Protein AF-A0A3D4T770-F1 (afdb_monomer)

Foldseek 3Di:
DCPDPLQDFDQDPPPRAGKDAPDDLARPDHWIAGPPDGDTDDPDDQWDWAPQDLVQCWTDTPNDIAHADDRQSVVSVVLSVVCVVVVVVVDDPVNSNVVRVPDDDDDDAWDWADFALAIETEHEQPPLAQRSVQSLLVVLLVDQDAEAEEEEDAWDFDDPVTDTDNCSLQSHANPSVVNRNHQAYEFEELPCQVVNLVSCVVNPDDSVRYHGHNHLDLCVSVVVVVVDPDRYYYYYHDSVSVVVNNVVSCVNRVPD

Structure (mmCIF, N/CA/C/O backbone):
data_AF-A0A3D4T770-F1
#
_entry.id   AF-A0A3D4T770-F1
#
loop_
_atom_site.group_PDB
_atom_site.id
_atom_site.type_symbol
_atom_site.label_atom_id
_atom_site.label_alt_id
_atom_site.label_comp_id
_atom_site.label_asym_id
_atom_site.label_entity_id
_atom_site.label_seq_id
_atom_site.pdbx_PDB_ins_code
_atom_site.Cartn_x
_atom_site.Cartn_y
_atom_site.Cartn_z
_atom_site.occupancy
_atom_site.B_iso_or_equiv
_atom_site.auth_seq_id
_atom_site.auth_comp_id
_atom_site.auth_asym_id
_atom_site.auth_atom_id
_atom_site.pdbx_PDB_model_num
ATOM 1 N N . VAL A 1 1 ? -3.497 -10.219 -14.668 1.00 55.25 1 VAL A N 1
ATOM 2 C CA . VAL A 1 1 ? -4.152 -9.162 -15.468 1.00 55.25 1 VAL A CA 1
ATOM 3 C C . VAL A 1 1 ? -5.423 -8.747 -14.743 1.00 55.25 1 VAL A C 1
ATOM 5 O O . VAL A 1 1 ? -6.140 -9.634 -14.283 1.00 55.25 1 VAL A O 1
ATOM 8 N N . LYS A 1 2 ? -5.645 -7.444 -14.524 1.00 62.66 2 LYS A N 1
ATOM 9 C CA . LYS A 1 2 ? -6.850 -6.929 -13.860 1.00 62.66 2 LYS A CA 1
ATOM 10 C C . LYS A 1 2 ? -7.998 -6.899 -14.882 1.00 62.66 2 LYS A C 1
ATOM 12 O O . LYS A 1 2 ? -8.188 -5.911 -15.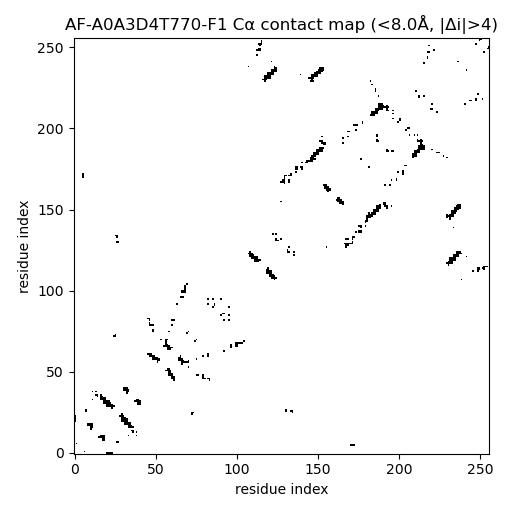564 1.00 62.66 2 LYS A O 1
ATOM 17 N N . ASP A 1 3 ? -8.767 -7.978 -14.996 1.00 55.50 3 ASP A N 1
ATOM 18 C CA . ASP A 1 3 ? -9.922 -8.068 -15.921 1.00 55.50 3 ASP A CA 1
ATOM 19 C C . ASP A 1 3 ? -11.230 -7.483 -15.334 1.00 55.50 3 ASP A C 1
ATOM 21 O O . ASP A 1 3 ? -12.336 -7.878 -15.703 1.00 55.50 3 ASP A O 1
ATOM 25 N N . LYS A 1 4 ? -11.139 -6.583 -14.348 1.00 62.41 4 LYS A N 1
ATOM 26 C CA . LYS A 1 4 ? -12.281 -6.153 -13.519 1.00 62.41 4 LYS A CA 1
ATOM 27 C C . LYS A 1 4 ? -12.489 -4.638 -13.545 1.00 62.41 4 LYS A C 1
ATOM 29 O O . LYS A 1 4 ? -11.656 -3.891 -14.033 1.00 62.41 4 LYS A O 1
ATOM 34 N N . PHE A 1 5 ? -13.610 -4.209 -12.964 1.00 65.50 5 PHE A N 1
ATOM 35 C CA . PHE A 1 5 ? -14.080 -2.822 -12.821 1.00 65.50 5 PHE A CA 1
ATOM 36 C C . PHE A 1 5 ? -13.015 -1.803 -12.352 1.00 65.50 5 PHE A C 1
ATOM 38 O O . PHE A 1 5 ? -13.103 -0.644 -12.732 1.00 65.50 5 PHE A O 1
ATOM 45 N N . TYR A 1 6 ? -12.002 -2.233 -11.589 1.00 67.25 6 TYR A N 1
ATOM 46 C CA . TYR A 1 6 ? -10.904 -1.398 -11.069 1.00 67.25 6 TYR A CA 1
ATOM 47 C C . TYR A 1 6 ? -9.624 -1.435 -11.931 1.00 67.25 6 TYR A C 1
ATOM 49 O O . TYR A 1 6 ? -8.514 -1.291 -11.417 1.00 67.25 6 TYR A O 1
ATOM 57 N N . ASP A 1 7 ? -9.746 -1.718 -13.229 1.00 67.25 7 ASP A N 1
ATOM 58 C CA . ASP A 1 7 ? -8.620 -1.650 -14.165 1.00 67.25 7 ASP A CA 1
ATOM 59 C C . ASP A 1 7 ? -8.214 -0.186 -14.406 1.00 67.25 7 ASP A C 1
ATOM 61 O O . ASP A 1 7 ? -9.062 0.687 -14.606 1.00 67.25 7 ASP A O 1
ATOM 65 N N . VAL A 1 8 ? -6.908 0.089 -14.395 1.00 63.53 8 VAL A N 1
ATOM 66 C CA . VAL A 1 8 ? -6.386 1.437 -14.638 1.00 63.53 8 VAL A CA 1
ATOM 67 C C . VAL A 1 8 ? -6.509 1.724 -16.128 1.00 63.53 8 VAL A C 1
ATOM 69 O O . VAL A 1 8 ? -5.752 1.205 -16.950 1.00 63.53 8 VAL A O 1
ATOM 72 N N . THR A 1 9 ? -7.463 2.572 -16.504 1.00 65.81 9 THR A N 1
ATOM 73 C CA . THR A 1 9 ? -7.603 2.994 -17.897 1.00 65.81 9 THR A CA 1
ATOM 74 C C . THR A 1 9 ? -6.521 4.017 -18.232 1.00 65.81 9 THR A C 1
ATOM 76 O O . THR A 1 9 ? -6.685 5.209 -17.977 1.00 65.81 9 THR A O 1
ATOM 79 N N . MET A 1 10 ? -5.414 3.565 -18.822 1.00 76.88 10 MET A N 1
ATOM 80 C CA . MET A 1 10 ? -4.445 4.459 -19.457 1.00 76.88 10 MET A CA 1
ATOM 81 C C . MET A 1 10 ? -4.668 4.479 -20.972 1.00 76.88 10 MET A C 1
ATOM 83 O O . MET A 1 10 ? -4.532 3.433 -21.617 1.00 76.88 10 MET A O 1
ATOM 87 N N . PRO A 1 11 ? -5.018 5.635 -21.565 1.00 88.00 11 PRO A N 1
ATOM 88 C CA . PRO A 1 11 ? -5.083 5.749 -23.011 1.00 88.00 11 PRO A CA 1
ATOM 89 C C . PRO A 1 11 ? -3.670 5.692 -23.592 1.00 88.00 11 PRO A C 1
ATOM 91 O O . PRO A 1 11 ? -2.718 6.250 -23.042 1.00 88.00 11 PRO A O 1
ATOM 94 N N . CYS A 1 12 ? -3.529 5.027 -24.732 1.00 92.69 12 CYS A N 1
ATOM 95 C CA . CYS A 1 12 ? -2.274 4.990 -25.458 1.00 92.69 12 CYS A CA 1
ATOM 96 C C . CYS A 1 12 ? -1.844 6.414 -25.846 1.00 92.69 12 CYS A C 1
ATOM 98 O O . CYS A 1 12 ? -2.604 7.100 -26.528 1.00 92.69 12 CYS A O 1
ATOM 100 N N . PRO A 1 13 ? -0.610 6.850 -25.539 1.00 93.75 13 PRO A N 1
ATOM 101 C CA . PRO A 1 13 ? -0.155 8.202 -25.871 1.00 93.75 13 PRO A CA 1
ATOM 102 C C . PRO A 1 13 ? 0.012 8.441 -27.383 1.00 93.75 13 PRO A C 1
ATOM 104 O O . PRO A 1 13 ? 0.212 9.578 -27.801 1.00 93.75 13 PRO A O 1
ATOM 107 N N . LYS A 1 14 ? -0.041 7.385 -28.210 1.00 96.31 14 LYS A N 1
ATOM 108 C CA . LYS A 1 14 ? 0.087 7.463 -29.674 1.00 96.31 14 LYS A CA 1
ATOM 109 C C . LYS A 1 14 ? -1.262 7.534 -30.391 1.00 96.31 14 LYS A C 1
ATOM 111 O O . LYS A 1 14 ? -1.405 8.319 -31.324 1.00 96.31 14 LYS A O 1
ATOM 116 N N . CYS A 1 15 ? -2.228 6.701 -30.000 1.00 96.19 15 CYS A N 1
ATOM 117 C CA . CYS A 1 15 ? -3.510 6.567 -30.709 1.00 96.19 15 CYS A CA 1
ATOM 118 C C . CYS A 1 15 ? -4.756 6.740 -29.826 1.00 96.19 15 CYS A C 1
ATOM 120 O O . CYS A 1 15 ? -5.866 6.677 -30.342 1.00 96.19 15 CYS A O 1
ATOM 122 N N . ASN A 1 16 ? -4.584 6.970 -28.521 1.00 94.75 16 ASN A N 1
ATOM 123 C CA . ASN A 1 16 ? -5.634 7.082 -27.502 1.00 94.75 16 ASN A CA 1
ATOM 124 C C . ASN A 1 16 ? -6.477 5.819 -27.256 1.00 94.75 16 ASN A C 1
ATOM 126 O O . ASN A 1 16 ? -7.374 5.856 -26.417 1.00 94.75 16 ASN A O 1
ATOM 130 N N . ASP A 1 17 ? -6.187 4.705 -27.932 1.00 92.56 17 ASP A N 1
ATOM 131 C CA . ASP A 1 17 ? -6.853 3.424 -27.679 1.00 92.56 17 ASP A CA 1
ATOM 132 C C . ASP A 1 17 ? -6.376 2.780 -26.362 1.00 92.56 17 ASP A C 1
ATOM 134 O O . ASP A 1 17 ? -5.367 3.195 -25.781 1.00 92.56 17 ASP A O 1
ATOM 138 N N . LYS A 1 18 ? -7.084 1.756 -25.879 1.00 89.31 18 LYS A N 1
ATOM 139 C CA . LYS A 1 18 ? -6.801 1.089 -24.601 1.00 89.31 18 LYS A CA 1
ATOM 140 C C . LYS A 1 18 ? -5.380 0.501 -24.570 1.00 89.31 18 LYS A C 1
ATOM 142 O O . LYS A 1 18 ? -4.947 -0.180 -25.503 1.00 89.31 18 LYS A O 1
ATOM 147 N N . ILE A 1 19 ? -4.668 0.730 -23.465 1.00 91.19 19 ILE A N 1
ATOM 148 C CA . ILE A 1 19 ? -3.465 -0.026 -23.097 1.00 91.19 19 ILE A CA 1
ATOM 149 C C . ILE A 1 19 ? -3.875 -1.307 -22.364 1.00 91.19 19 ILE A C 1
ATOM 151 O O . ILE A 1 19 ? -4.714 -1.279 -21.465 1.00 91.19 19 ILE A O 1
ATOM 155 N N . ILE A 1 20 ? -3.277 -2.429 -22.755 1.00 89.12 20 ILE A N 1
ATOM 156 C CA . ILE A 1 20 ? -3.448 -3.743 -22.138 1.00 89.12 20 ILE A CA 1
ATOM 157 C C . ILE A 1 20 ? -2.131 -4.117 -21.464 1.00 89.12 20 ILE A C 1
ATOM 159 O O . ILE A 1 20 ? -1.084 -4.143 -22.109 1.00 89.12 20 ILE A O 1
ATOM 163 N N . PHE A 1 21 ? -2.179 -4.410 -20.167 1.00 89.62 21 PHE A N 1
ATOM 164 C CA . PHE A 1 21 ? -1.025 -4.893 -19.414 1.00 89.62 21 PHE A CA 1
ATOM 165 C C . PHE A 1 21 ? -0.951 -6.421 -19.449 1.00 89.62 21 PHE A C 1
ATOM 167 O O . PHE A 1 21 ? -1.868 -7.105 -18.990 1.00 89.62 21 PHE A O 1
ATOM 174 N N . ASP A 1 22 ? 0.177 -6.954 -19.914 1.00 89.31 22 ASP A N 1
ATOM 175 C CA . ASP A 1 22 ? 0.490 -8.386 -19.868 1.00 89.31 22 ASP A CA 1
ATOM 176 C C . ASP A 1 22 ? 0.664 -8.838 -18.409 1.00 89.31 22 ASP A C 1
ATOM 178 O O . ASP A 1 22 ? 0.222 -9.912 -17.997 1.00 89.31 22 ASP A O 1
ATOM 182 N N . TYR A 1 23 ? 1.295 -7.981 -17.604 1.00 88.00 23 TYR A N 1
ATOM 183 C CA . TYR A 1 23 ? 1.425 -8.126 -16.160 1.00 88.00 23 TYR A CA 1
ATOM 184 C C . TYR A 1 23 ? 1.632 -6.763 -15.496 1.00 88.00 23 TYR A C 1
ATOM 186 O O . TYR A 1 23 ? 2.070 -5.811 -16.137 1.00 88.00 23 TYR A O 1
ATOM 194 N N . TYR A 1 24 ? 1.370 -6.697 -14.190 1.00 84.88 24 TYR A N 1
ATOM 195 C CA . TYR A 1 24 ? 1.594 -5.517 -13.354 1.00 84.88 24 TYR A CA 1
ATOM 196 C C . TYR A 1 24 ? 2.731 -5.818 -12.377 1.00 84.88 24 TYR A C 1
ATOM 198 O O . TYR A 1 24 ? 2.697 -6.830 -11.679 1.00 84.88 24 TYR A O 1
ATOM 206 N N . ASN A 1 25 ? 3.730 -4.941 -12.323 1.00 86.19 25 ASN A N 1
ATOM 207 C CA . ASN A 1 25 ? 4.704 -4.905 -11.231 1.00 86.19 25 ASN A CA 1
ATOM 208 C C . ASN A 1 25 ? 4.139 -4.105 -10.045 1.00 86.19 25 ASN A C 1
ATOM 210 O O . ASN A 1 25 ? 4.297 -4.499 -8.891 1.00 86.19 25 ASN A O 1
ATOM 214 N N . VAL A 1 26 ? 3.479 -2.986 -10.361 1.00 80.62 26 VAL A N 1
ATOM 215 C CA . VAL A 1 26 ? 2.615 -2.174 -9.490 1.00 80.62 26 VAL A CA 1
ATOM 216 C C . VAL A 1 26 ? 1.425 -1.675 -10.323 1.00 80.62 26 VAL A C 1
ATOM 218 O O . VAL A 1 26 ? 1.404 -1.873 -11.537 1.00 80.62 26 VAL A O 1
ATOM 221 N N . ASP A 1 27 ? 0.450 -1.035 -9.683 1.00 74.81 27 ASP A N 1
ATOM 222 C CA . ASP A 1 27 ? -0.900 -0.772 -10.201 1.00 74.81 27 ASP A CA 1
ATOM 223 C C . ASP A 1 27 ? -1.031 -0.102 -11.581 1.00 74.81 27 ASP A C 1
ATOM 225 O O . ASP A 1 27 ? -2.051 -0.274 -12.242 1.00 74.81 27 ASP A O 1
ATOM 229 N N . ASN A 1 28 ? 0.013 0.568 -12.062 1.00 77.12 28 ASN A N 1
ATOM 230 C CA . ASN A 1 28 ? 0.073 1.245 -13.360 1.00 77.12 28 ASN A CA 1
ATOM 231 C C . ASN A 1 28 ? 1.405 1.033 -14.114 1.00 77.12 28 ASN A C 1
ATOM 233 O O . ASN A 1 28 ? 1.645 1.672 -15.138 1.00 77.12 28 ASN A O 1
ATOM 237 N N . VAL A 1 29 ? 2.285 0.147 -13.630 1.00 86.19 29 VAL A N 1
ATOM 238 C CA . VAL A 1 29 ? 3.590 -0.126 -14.252 1.00 86.19 29 VAL A CA 1
ATOM 239 C C . VAL A 1 29 ? 3.764 -1.617 -14.467 1.00 86.19 29 VAL A C 1
ATOM 241 O O . VAL A 1 29 ? 3.722 -2.415 -13.531 1.00 86.19 29 VAL A O 1
ATOM 244 N N . GLY A 1 30 ? 4.059 -1.995 -15.701 1.00 89.69 30 GLY A N 1
ATOM 245 C CA . GLY A 1 30 ? 4.275 -3.376 -16.100 1.00 89.69 30 GLY A CA 1
ATOM 246 C C . GLY A 1 30 ? 4.456 -3.482 -17.606 1.00 89.69 30 GLY A C 1
ATOM 247 O O . GLY A 1 30 ? 4.423 -2.465 -18.303 1.00 89.69 30 GLY A O 1
ATOM 248 N N . LYS A 1 31 ? 4.669 -4.702 -18.108 1.00 91.44 31 LYS A N 1
ATOM 249 C CA . LYS A 1 31 ? 4.729 -4.917 -19.556 1.00 91.44 31 LYS A CA 1
ATOM 250 C C . LYS A 1 31 ? 3.339 -4.708 -20.142 1.00 91.44 31 LYS A C 1
ATOM 252 O O . LYS A 1 31 ? 2.361 -5.224 -19.605 1.00 91.44 31 LYS A O 1
ATOM 257 N N . PHE A 1 32 ? 3.266 -3.948 -21.225 1.00 93.38 32 PHE A N 1
ATOM 258 C CA . PHE A 1 32 ? 2.014 -3.564 -21.858 1.00 93.38 32 PHE A CA 1
ATOM 259 C C . PHE A 1 32 ? 2.116 -3.541 -23.384 1.00 93.38 32 PHE A C 1
ATOM 261 O O . PHE A 1 32 ? 3.203 -3.390 -23.951 1.00 93.38 32 PHE A O 1
ATOM 268 N N . HIS A 1 33 ? 0.957 -3.592 -24.034 1.00 94.00 33 HIS A N 1
ATOM 269 C CA . HIS A 1 33 ? 0.769 -3.331 -25.456 1.00 94.00 33 HIS A CA 1
ATOM 270 C C . HIS A 1 33 ? -0.522 -2.532 -25.699 1.00 94.00 33 HIS A C 1
ATOM 272 O O . HIS A 1 33 ? -1.468 -2.586 -24.914 1.00 94.00 33 HIS A O 1
ATOM 278 N N . CYS A 1 34 ? -0.563 -1.741 -26.769 1.00 94.19 34 CYS A N 1
ATOM 279 C CA . CYS A 1 34 ? -1.761 -1.019 -27.184 1.00 94.19 34 CYS A CA 1
ATOM 280 C C . CYS A 1 34 ? -2.700 -1.924 -27.993 1.00 94.19 34 CYS A C 1
ATOM 282 O O . CYS A 1 34 ? -2.249 -2.687 -28.842 1.00 94.19 34 CYS A O 1
ATOM 284 N N . ALA A 1 35 ? -4.011 -1.799 -27.769 1.00 93.69 35 ALA A N 1
ATOM 285 C CA . ALA A 1 35 ? -5.025 -2.526 -28.531 1.00 93.69 35 ALA A CA 1
ATOM 286 C C . ALA A 1 35 ? -5.220 -1.997 -29.970 1.00 93.69 35 ALA A C 1
ATOM 288 O O . ALA A 1 35 ? -5.647 -2.751 -30.842 1.00 93.69 35 ALA A O 1
ATOM 289 N N . GLY A 1 36 ? -4.902 -0.720 -30.220 1.00 95.69 36 GLY A N 1
ATOM 290 C CA . GLY A 1 36 ? -5.196 -0.028 -31.484 1.00 95.69 36 GLY A CA 1
ATOM 291 C C . GLY A 1 36 ? -3.989 0.330 -32.353 1.00 95.69 36 GLY A C 1
ATOM 292 O O . GLY A 1 36 ? -4.158 0.728 -33.506 1.00 95.69 36 GLY A O 1
ATOM 293 N N . CYS A 1 37 ? -2.762 0.223 -31.836 1.00 97.19 37 CYS A N 1
ATOM 294 C CA . CYS A 1 37 ? -1.544 0.505 -32.599 1.00 97.19 37 CYS A CA 1
ATOM 295 C C . CYS A 1 37 ? -0.350 -0.332 -32.112 1.00 97.19 37 CYS A C 1
ATOM 297 O O . CYS A 1 37 ? -0.468 -1.144 -31.205 1.00 97.19 37 CYS A O 1
ATOM 299 N N . ASP A 1 38 ? 0.817 -0.104 -32.706 1.00 96.88 38 ASP A N 1
ATOM 300 C CA . ASP A 1 38 ? 2.096 -0.771 -32.426 1.00 96.88 38 ASP A CA 1
ATOM 301 C C . ASP A 1 38 ? 2.826 -0.266 -31.162 1.00 96.88 38 ASP A C 1
ATOM 303 O O . ASP A 1 38 ? 3.954 -0.679 -30.906 1.00 96.88 38 ASP A O 1
ATOM 307 N N . PHE A 1 39 ? 2.237 0.644 -30.376 1.00 96.12 39 PHE A N 1
ATOM 308 C CA . PHE A 1 39 ? 2.865 1.131 -29.145 1.00 96.12 39 PHE A CA 1
ATOM 309 C C . PHE A 1 39 ? 2.837 0.053 -28.052 1.00 96.12 39 PHE A C 1
ATOM 311 O O . PHE A 1 39 ? 1.766 -0.377 -27.622 1.00 96.12 39 PHE A O 1
ATOM 318 N N . SER A 1 40 ? 4.005 -0.354 -27.567 1.00 95.38 40 SER A N 1
ATOM 319 C CA . SER A 1 40 ? 4.162 -1.367 -26.521 1.00 95.38 40 SER A CA 1
ATOM 320 C C . SER A 1 40 ? 5.400 -1.095 -25.669 1.00 95.38 40 SER A C 1
ATOM 322 O O . SER A 1 40 ? 6.212 -0.226 -25.985 1.00 95.38 40 SER A O 1
ATOM 324 N N . SER A 1 41 ? 5.562 -1.857 -24.589 1.00 94.44 41 SER A N 1
ATOM 325 C CA . SER A 1 41 ? 6.824 -1.901 -23.846 1.00 94.44 41 SER A CA 1
ATOM 326 C C . SER A 1 41 ? 7.984 -2.349 -24.739 1.00 94.44 41 SER A C 1
ATOM 328 O O . SER A 1 41 ? 7.807 -3.206 -25.606 1.00 94.44 41 SER A O 1
ATOM 330 N N . GLU A 1 42 ? 9.174 -1.804 -24.494 1.00 91.56 42 GLU A N 1
ATOM 331 C CA . GLU A 1 42 ? 10.398 -2.243 -25.166 1.00 91.56 42 GLU A CA 1
ATOM 332 C C . GLU A 1 42 ? 10.810 -3.645 -24.695 1.00 91.56 42 GLU A C 1
ATOM 334 O O . GLU A 1 42 ? 10.804 -3.944 -23.501 1.00 91.56 42 GLU A O 1
ATOM 339 N N . ASP A 1 43 ? 11.216 -4.508 -25.630 1.00 85.25 43 ASP A N 1
ATOM 340 C CA . ASP A 1 43 ? 11.678 -5.863 -25.302 1.00 85.25 43 ASP A CA 1
ATOM 341 C C . ASP A 1 43 ? 13.118 -5.903 -24.767 1.00 85.25 43 ASP A C 1
ATOM 343 O O . ASP A 1 43 ? 13.541 -6.911 -24.199 1.00 85.25 43 ASP A O 1
ATOM 347 N N . ARG A 1 44 ? 13.899 -4.832 -24.958 1.00 85.44 44 ARG A N 1
ATOM 348 C CA . ARG A 1 44 ? 15.292 -4.741 -24.505 1.00 85.44 44 ARG A CA 1
ATOM 349 C C . ARG A 1 44 ? 15.491 -3.484 -23.680 1.00 85.44 44 ARG A C 1
ATOM 351 O O . ARG A 1 44 ? 15.381 -2.386 -24.200 1.00 85.44 44 ARG A O 1
ATOM 358 N N . VAL A 1 45 ? 15.843 -3.672 -22.415 1.00 89.62 45 VAL A N 1
ATOM 359 C CA . VAL A 1 45 ? 16.134 -2.590 -21.474 1.00 89.62 45 VAL A CA 1
ATOM 360 C C . VAL A 1 45 ? 17.575 -2.747 -20.998 1.00 89.62 45 VAL A C 1
ATOM 362 O O . VAL A 1 45 ? 17.957 -3.833 -20.567 1.00 89.62 45 VAL A O 1
A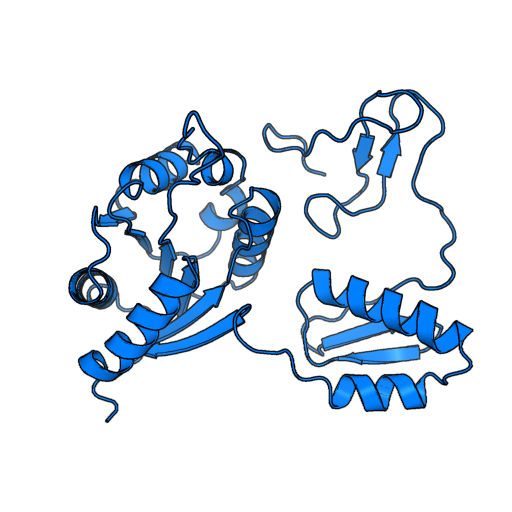TOM 365 N N . ASP A 1 46 ? 18.370 -1.675 -21.063 1.00 91.12 46 ASP A N 1
ATOM 366 C CA . ASP A 1 46 ? 19.783 -1.680 -20.641 1.00 91.12 46 ASP A CA 1
ATOM 367 C C . ASP A 1 46 ? 19.947 -2.074 -19.160 1.00 91.12 46 ASP A C 1
ATOM 369 O O . ASP A 1 46 ? 20.847 -2.827 -18.793 1.00 91.12 46 ASP A O 1
ATOM 373 N N . PHE A 1 47 ? 19.059 -1.560 -18.304 1.00 94.75 47 PHE A N 1
ATOM 374 C CA . PHE A 1 47 ? 19.062 -1.781 -16.858 1.00 94.75 47 PHE A CA 1
ATOM 375 C C . PHE A 1 47 ? 17.759 -2.448 -16.441 1.00 94.75 47 PHE A C 1
ATOM 377 O O . PHE A 1 47 ? 16.783 -1.792 -16.077 1.00 94.75 47 PHE A O 1
ATOM 384 N N . PHE A 1 48 ? 17.747 -3.772 -16.530 1.00 93.81 48 PHE A N 1
ATOM 385 C CA . PHE A 1 48 ? 16.596 -4.590 -16.188 1.00 93.81 48 PHE A CA 1
ATOM 386 C C . PHE A 1 48 ? 16.773 -5.217 -14.803 1.00 93.81 48 PHE A C 1
ATOM 388 O O . PHE A 1 48 ? 17.702 -5.997 -14.586 1.00 93.81 48 PHE A O 1
ATOM 395 N N . ALA A 1 49 ? 15.886 -4.865 -13.870 1.00 94.12 49 ALA A N 1
ATOM 396 C CA . ALA A 1 49 ? 15.823 -5.500 -12.560 1.00 94.12 49 ALA A CA 1
ATOM 397 C C . ALA A 1 49 ? 15.042 -6.816 -12.657 1.00 94.12 49 ALA A C 1
ATOM 399 O O . ALA A 1 49 ? 13.880 -6.825 -13.064 1.00 94.12 49 ALA A O 1
ATOM 400 N N . GLN A 1 50 ? 15.672 -7.919 -12.265 1.00 93.81 50 GLN A N 1
ATOM 401 C CA . GLN A 1 50 ? 15.106 -9.267 -12.341 1.00 93.81 50 GLN A CA 1
ATOM 402 C C . GLN A 1 50 ? 15.504 -10.107 -11.122 1.00 93.81 50 GLN A C 1
ATOM 404 O O . GLN A 1 50 ? 16.298 -9.666 -10.294 1.00 93.81 50 GLN A O 1
ATOM 409 N N . ASN A 1 51 ? 14.948 -11.317 -10.999 1.00 94.75 51 ASN A N 1
ATOM 410 C CA . ASN A 1 51 ? 15.244 -12.251 -9.900 1.00 94.75 51 ASN A CA 1
ATOM 411 C C . ASN A 1 51 ? 15.114 -11.607 -8.506 1.00 94.75 51 ASN A C 1
ATOM 413 O O . ASN A 1 51 ? 15.974 -11.786 -7.635 1.00 94.75 51 ASN A O 1
ATOM 417 N N . VAL A 1 52 ? 14.050 -10.813 -8.331 1.00 93.75 52 VAL A N 1
ATOM 418 C CA . VAL A 1 52 ? 13.752 -10.103 -7.083 1.00 93.75 52 VAL A CA 1
ATOM 419 C C . VAL A 1 52 ? 13.402 -11.113 -5.992 1.00 93.75 52 VAL A C 1
ATOM 421 O O . VAL A 1 52 ? 12.461 -11.892 -6.132 1.00 93.75 52 VAL A O 1
ATOM 424 N N . ASP A 1 53 ? 14.144 -11.056 -4.894 1.00 92.56 53 ASP A N 1
ATOM 425 C CA . ASP A 1 53 ? 13.955 -11.849 -3.689 1.00 92.56 53 ASP A CA 1
ATOM 426 C C . ASP A 1 53 ? 13.598 -10.918 -2.523 1.00 92.56 53 ASP A C 1
ATOM 428 O O . ASP A 1 53 ? 14.425 -10.159 -2.010 1.00 92.56 53 ASP A O 1
ATOM 432 N N . PHE A 1 54 ? 12.331 -10.963 -2.113 1.00 87.12 54 PHE A N 1
ATOM 433 C CA . PHE A 1 54 ? 11.807 -10.135 -1.026 1.00 87.12 54 PHE A CA 1
ATOM 434 C C . PHE A 1 54 ? 12.186 -10.648 0.374 1.00 87.12 54 PHE A C 1
ATOM 436 O O . PHE A 1 54 ? 12.063 -9.893 1.344 1.00 87.12 54 PHE A O 1
ATOM 443 N N . SER A 1 55 ? 12.609 -11.909 0.504 1.00 86.88 55 SER A N 1
ATOM 444 C CA . SER A 1 55 ? 13.136 -12.462 1.760 1.00 86.88 55 SER A CA 1
ATOM 445 C C . SER A 1 55 ? 14.544 -11.945 2.018 1.00 86.88 55 SER A C 1
ATOM 447 O O . SER A 1 55 ? 14.809 -11.406 3.088 1.00 86.88 55 SER A O 1
ATOM 449 N N . GLU A 1 56 ? 15.402 -12.038 1.005 1.00 89.88 56 GLU A N 1
ATOM 450 C CA . GLU A 1 56 ? 16.816 -11.656 1.072 1.00 89.88 56 GLU A CA 1
ATOM 451 C C . GLU A 1 56 ? 17.056 -10.175 0.739 1.00 89.88 56 GLU A C 1
ATOM 453 O O . GLU A 1 56 ? 18.200 -9.730 0.659 1.00 89.88 56 GLU A O 1
ATOM 458 N N . CYS A 1 57 ? 15.986 -9.411 0.490 1.00 91.12 57 CYS A N 1
ATOM 459 C CA . CYS A 1 57 ? 16.035 -8.013 0.055 1.00 91.12 57 CYS A CA 1
ATOM 460 C C . CYS A 1 57 ? 17.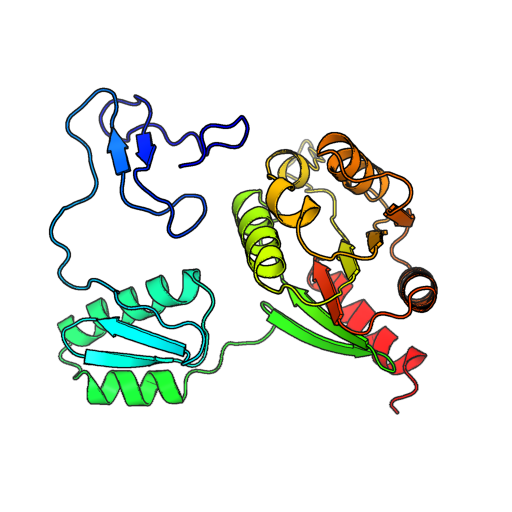045 -7.799 -1.085 1.00 91.12 57 CYS A C 1
ATOM 462 O O . CYS A 1 57 ? 17.912 -6.927 -1.006 1.00 91.12 57 CYS A O 1
ATOM 464 N N . SER A 1 58 ? 16.977 -8.622 -2.131 1.00 95.00 58 SER A N 1
ATOM 465 C CA . SER A 1 58 ? 17.962 -8.601 -3.215 1.00 95.00 58 SER A CA 1
ATOM 466 C C . SER A 1 58 ? 17.343 -8.750 -4.596 1.00 95.00 58 SER A C 1
ATOM 468 O O . SER A 1 58 ? 16.226 -9.233 -4.745 1.00 95.00 58 SER A O 1
ATOM 470 N N . PHE A 1 59 ? 18.055 -8.291 -5.620 1.00 96.81 59 PHE A N 1
ATOM 471 C CA . PHE A 1 59 ? 17.657 -8.427 -7.020 1.00 96.81 59 PHE A CA 1
ATOM 472 C C . PHE A 1 59 ? 18.882 -8.327 -7.930 1.00 96.81 59 PHE A C 1
ATOM 474 O O . PHE A 1 59 ? 19.918 -7.788 -7.538 1.00 96.81 59 PHE A O 1
ATOM 481 N N . ASP A 1 60 ? 18.751 -8.815 -9.158 1.00 96.88 60 ASP A N 1
ATOM 482 C CA . ASP A 1 60 ? 19.810 -8.754 -10.159 1.00 96.88 60 ASP A CA 1
ATOM 483 C C . ASP A 1 60 ? 19.565 -7.577 -11.109 1.00 96.88 60 ASP A C 1
ATOM 485 O O . ASP A 1 60 ? 18.455 -7.396 -11.612 1.00 96.88 60 ASP A O 1
ATOM 489 N N . CYS A 1 61 ? 20.599 -6.783 -11.382 1.00 96.69 61 CYS A N 1
ATOM 490 C CA . CYS A 1 61 ? 20.588 -5.715 -12.384 1.00 96.69 61 CYS A CA 1
ATOM 491 C C . CYS A 1 61 ? 22.022 -5.437 -12.851 1.00 96.69 61 CYS A C 1
ATOM 493 O O . CYS A 1 61 ? 22.965 -5.574 -12.075 1.00 96.69 61 CYS A O 1
ATOM 495 N N . ASN A 1 62 ? 22.212 -5.062 -14.120 1.00 95.25 62 ASN A N 1
ATOM 496 C CA . ASN A 1 62 ? 23.537 -4.760 -14.683 1.00 95.25 62 ASN A CA 1
ATOM 497 C C . ASN A 1 62 ? 24.586 -5.876 -14.437 1.00 95.25 62 ASN A C 1
ATOM 499 O O . ASN A 1 62 ? 25.736 -5.613 -14.079 1.00 95.25 62 ASN A O 1
ATOM 503 N N . GLY A 1 63 ? 24.160 -7.141 -14.560 1.00 95.19 63 GLY A N 1
ATOM 504 C CA . GLY A 1 63 ? 25.014 -8.317 -14.353 1.00 95.19 63 GLY A CA 1
ATOM 505 C C . GLY A 1 63 ? 25.485 -8.543 -12.909 1.00 95.19 63 GLY A C 1
ATOM 506 O O . GLY A 1 63 ? 26.427 -9.303 -12.704 1.00 95.19 63 GLY A O 1
ATOM 507 N N . TYR A 1 64 ? 24.866 -7.893 -11.920 1.00 97.38 64 TYR A N 1
ATOM 508 C CA . TYR A 1 64 ? 25.261 -7.953 -10.511 1.00 97.38 64 TYR A CA 1
ATOM 509 C C . TYR A 1 64 ? 24.045 -8.165 -9.606 1.00 97.38 64 TYR A C 1
ATOM 511 O O . TYR A 1 64 ? 22.967 -7.638 -9.884 1.00 97.38 64 TYR A O 1
ATOM 519 N N . ARG A 1 65 ? 24.219 -8.923 -8.517 1.00 97.31 65 ARG A N 1
ATOM 520 C CA . ARG A 1 65 ? 23.175 -9.137 -7.508 1.00 97.31 65 ARG A CA 1
ATOM 521 C C . ARG A 1 65 ? 23.336 -8.133 -6.377 1.00 97.31 65 ARG A C 1
ATOM 523 O O . ARG A 1 65 ? 24.298 -8.208 -5.618 1.00 97.31 65 ARG A O 1
ATOM 530 N N . PHE A 1 66 ? 22.400 -7.198 -6.282 1.00 96.50 66 PHE A N 1
ATOM 531 C CA . PHE A 1 66 ? 22.395 -6.168 -5.254 1.00 96.50 66 PHE A CA 1
ATOM 532 C C . PHE A 1 66 ? 21.585 -6.609 -4.041 1.00 96.50 66 PHE A C 1
ATOM 534 O O . PHE A 1 66 ? 20.471 -7.110 -4.192 1.00 96.50 66 PHE A O 1
ATOM 541 N N . THR A 1 67 ? 22.104 -6.348 -2.844 1.00 95.38 67 THR A N 1
ATOM 542 C CA . THR A 1 67 ? 21.351 -6.415 -1.584 1.00 95.38 67 THR A CA 1
ATOM 543 C C . THR A 1 67 ? 20.995 -5.002 -1.138 1.00 95.38 67 THR A C 1
ATOM 545 O O . THR A 1 67 ? 21.865 -4.130 -1.055 1.00 95.38 67 THR A O 1
ATOM 548 N N . VAL A 1 68 ? 19.719 -4.771 -0.841 1.00 92.06 68 VAL A N 1
ATOM 549 C CA . VAL A 1 68 ? 19.153 -3.461 -0.503 1.00 92.06 68 VAL A CA 1
ATOM 550 C C . VAL A 1 68 ? 18.466 -3.466 0.859 1.00 92.06 68 VAL A C 1
ATOM 552 O O . VAL A 1 68 ? 18.170 -4.510 1.430 1.00 92.06 68 VAL A O 1
ATOM 555 N N . THR A 1 69 ? 18.218 -2.276 1.402 1.00 83.94 69 THR A N 1
ATOM 556 C CA . THR A 1 69 ? 17.604 -2.108 2.727 1.00 83.94 69 THR A CA 1
ATOM 557 C C . THR A 1 69 ? 16.080 -2.040 2.688 1.00 83.94 69 THR A C 1
ATOM 559 O O . THR A 1 69 ? 15.436 -2.449 3.650 1.00 83.94 69 THR A O 1
ATOM 562 N N . ASN A 1 70 ? 15.491 -1.548 1.593 1.00 81.88 70 ASN A N 1
ATOM 563 C CA . ASN A 1 70 ? 14.039 -1.435 1.434 1.00 81.88 70 ASN A CA 1
ATOM 564 C C . ASN A 1 70 ? 13.572 -2.372 0.322 1.00 81.88 70 ASN A C 1
ATOM 566 O O . ASN A 1 70 ? 14.161 -2.393 -0.759 1.00 81.88 70 ASN A O 1
ATOM 570 N N . LYS A 1 71 ? 12.517 -3.142 0.591 1.00 75.50 71 LYS A N 1
ATOM 571 C CA . LYS A 1 71 ? 12.085 -4.263 -0.258 1.00 75.50 71 LYS A CA 1
ATOM 572 C C . LYS A 1 71 ? 10.724 -4.062 -0.907 1.00 75.50 71 LYS A C 1
ATOM 574 O O . LYS A 1 71 ? 10.246 -4.941 -1.614 1.00 75.50 71 LYS A O 1
ATOM 579 N N . GLU A 1 72 ? 10.058 -2.943 -0.657 1.00 79.56 72 GLU A N 1
ATOM 580 C CA . GLU A 1 72 ? 8.772 -2.656 -1.276 1.00 79.56 72 GLU A CA 1
ATOM 581 C C . GLU A 1 72 ? 8.943 -2.542 -2.804 1.00 79.56 72 GLU A C 1
ATOM 583 O O . GLU A 1 72 ? 9.932 -1.960 -3.259 1.00 79.56 72 GLU A O 1
ATOM 588 N N . PRO A 1 73 ? 7.995 -3.048 -3.618 1.00 82.75 73 PRO A N 1
ATOM 589 C CA . PRO A 1 73 ? 8.162 -3.141 -5.072 1.00 82.75 73 PRO A CA 1
ATOM 590 C C . PRO A 1 73 ? 8.593 -1.838 -5.759 1.00 82.75 73 PRO A C 1
ATOM 592 O O . PRO A 1 73 ? 9.438 -1.857 -6.652 1.00 82.75 73 PRO A O 1
ATOM 595 N N . PHE A 1 74 ? 8.082 -0.687 -5.311 1.00 83.31 74 PHE A N 1
ATOM 596 C CA . PHE A 1 74 ? 8.438 0.611 -5.890 1.00 83.31 74 PHE A CA 1
ATOM 597 C C . PHE A 1 74 ? 9.908 1.009 -5.649 1.00 83.31 74 PHE A C 1
ATOM 599 O O . PHE A 1 74 ? 10.467 1.770 -6.438 1.00 83.31 74 PHE A O 1
ATOM 606 N N . TYR A 1 75 ? 10.571 0.504 -4.598 1.00 87.88 75 TYR A N 1
ATOM 607 C CA . TYR A 1 75 ? 11.998 0.774 -4.386 1.00 87.88 75 TYR A CA 1
ATOM 608 C C . TYR A 1 75 ? 12.874 0.090 -5.424 1.00 87.88 75 TYR A C 1
ATOM 610 O O . TYR A 1 75 ? 13.903 0.652 -5.783 1.00 87.88 75 TYR A O 1
ATOM 618 N N . ILE A 1 76 ? 12.464 -1.065 -5.952 1.00 92.19 76 ILE A N 1
ATOM 619 C CA . ILE A 1 76 ? 13.229 -1.768 -6.988 1.00 92.19 76 ILE A CA 1
ATOM 620 C C . ILE A 1 76 ? 13.383 -0.885 -8.234 1.00 92.19 76 ILE A C 1
ATOM 622 O O . ILE A 1 76 ? 14.479 -0.786 -8.780 1.00 92.19 76 ILE A O 1
ATOM 626 N N . PHE A 1 77 ? 12.337 -0.144 -8.616 1.00 92.12 77 PHE A N 1
ATOM 627 C CA . PHE A 1 77 ? 12.413 0.853 -9.692 1.00 92.12 77 PHE A CA 1
ATOM 628 C C . PHE A 1 77 ? 13.387 1.992 -9.370 1.00 92.12 77 PHE A C 1
ATOM 630 O O . PHE A 1 77 ? 14.191 2.375 -10.219 1.00 92.12 77 PHE A O 1
ATOM 637 N N . ASN A 1 78 ? 13.363 2.503 -8.135 1.00 92.38 78 ASN A N 1
ATOM 638 C CA . ASN A 1 78 ? 14.277 3.563 -7.700 1.00 92.38 78 ASN A CA 1
ATOM 639 C C . ASN A 1 78 ? 15.740 3.096 -7.715 1.00 92.38 78 ASN A C 1
ATOM 641 O O . ASN A 1 78 ? 16.620 3.837 -8.154 1.00 92.38 78 ASN A O 1
ATOM 645 N N . TYR A 1 79 ? 16.005 1.866 -7.268 1.00 94.69 79 TYR A N 1
ATOM 646 C CA . TYR A 1 79 ? 17.342 1.284 -7.318 1.00 94.69 79 TYR A CA 1
ATOM 647 C C . TYR A 1 79 ? 17.789 1.037 -8.761 1.00 94.69 79 TYR A C 1
ATOM 649 O O . TYR A 1 79 ? 18.909 1.404 -9.100 1.00 94.69 79 TYR A O 1
ATOM 657 N N . ALA A 1 80 ? 16.922 0.503 -9.629 1.00 95.00 80 ALA A N 1
ATOM 658 C CA . ALA A 1 80 ? 17.229 0.313 -11.048 1.00 95.00 80 ALA A CA 1
ATOM 659 C C . ALA A 1 80 ? 17.575 1.639 -11.747 1.00 95.00 80 ALA A C 1
ATOM 661 O O . ALA A 1 80 ? 18.570 1.708 -12.467 1.00 95.00 80 ALA A O 1
ATOM 662 N N . LEU A 1 81 ? 16.822 2.712 -11.471 1.00 96.06 81 LEU A N 1
ATOM 663 C CA . LEU A 1 81 ? 17.127 4.058 -11.963 1.00 96.06 81 LEU A CA 1
ATOM 664 C C . LEU A 1 81 ? 18.474 4.570 -11.432 1.00 96.06 81 LEU A C 1
ATOM 666 O O . LEU A 1 81 ? 19.269 5.117 -12.194 1.00 96.06 81 LEU A O 1
ATOM 670 N N . CYS A 1 82 ? 18.751 4.385 -10.138 1.00 96.19 82 CYS A N 1
ATOM 671 C CA . CYS A 1 82 ? 20.021 4.792 -9.539 1.00 96.19 82 CYS A CA 1
ATOM 672 C C . CYS A 1 82 ? 21.206 4.051 -10.169 1.00 96.19 82 CYS A C 1
ATOM 674 O O . CYS A 1 82 ? 22.187 4.696 -10.530 1.00 96.19 82 CYS A O 1
ATOM 676 N N . ILE A 1 83 ? 21.098 2.731 -10.361 1.00 97.38 83 ILE A N 1
ATOM 677 C CA . ILE A 1 83 ? 22.108 1.925 -11.059 1.00 97.38 83 ILE A CA 1
ATOM 678 C C . ILE A 1 83 ? 22.307 2.475 -12.474 1.00 97.38 83 ILE A C 1
ATOM 680 O O . ILE A 1 83 ? 23.435 2.781 -12.847 1.00 97.38 83 ILE A O 1
ATOM 684 N N . ALA A 1 84 ? 21.222 2.689 -13.227 1.00 97.50 84 ALA A N 1
ATOM 685 C CA . ALA A 1 84 ? 21.291 3.204 -14.591 1.00 97.50 84 ALA A CA 1
ATOM 686 C C . ALA A 1 84 ? 22.050 4.537 -14.680 1.00 97.50 84 ALA A C 1
ATOM 688 O O . ALA A 1 84 ? 22.979 4.677 -15.477 1.00 97.50 84 ALA A O 1
ATOM 689 N N . VAL A 1 85 ? 21.695 5.508 -13.836 1.00 98.06 85 VAL A N 1
ATOM 690 C CA . VAL A 1 85 ? 22.329 6.833 -13.824 1.00 98.06 85 VAL A CA 1
ATOM 691 C C . VAL A 1 85 ? 23.789 6.743 -13.377 1.00 98.06 85 VAL A C 1
ATOM 693 O O . VAL A 1 85 ? 24.675 7.247 -14.064 1.00 98.06 85 VAL A O 1
ATOM 696 N N . CYS A 1 86 ? 24.068 6.079 -12.256 1.00 97.69 86 CYS A N 1
ATOM 697 C CA . CYS A 1 86 ? 25.412 6.011 -11.688 1.00 97.69 86 CYS A CA 1
ATOM 698 C C . CYS A 1 86 ? 26.388 5.220 -12.567 1.00 97.69 86 CYS A C 1
ATOM 700 O O . CYS A 1 86 ? 27.531 5.644 -12.733 1.00 97.69 86 CYS A O 1
ATOM 702 N N . THR A 1 87 ? 25.946 4.125 -13.193 1.00 97.44 87 THR A N 1
ATOM 703 C CA . THR A 1 87 ? 26.768 3.385 -14.158 1.00 97.44 87 THR A CA 1
ATOM 704 C C . THR A 1 87 ? 27.114 4.253 -15.370 1.00 97.44 87 THR A C 1
ATOM 706 O O . THR A 1 87 ? 28.266 4.258 -15.800 1.00 97.44 87 THR A O 1
ATOM 709 N N . LYS A 1 88 ? 26.175 5.057 -15.896 1.00 96.62 88 LYS A N 1
ATOM 710 C CA . LYS A 1 88 ? 26.468 6.006 -16.994 1.00 96.62 88 LYS A CA 1
ATOM 711 C C . LYS A 1 88 ? 27.415 7.138 -16.568 1.00 96.62 88 LYS A C 1
ATOM 713 O O . LYS A 1 88 ? 28.097 7.697 -17.420 1.00 96.62 88 LYS A O 1
ATOM 718 N N . LEU A 1 89 ? 27.495 7.442 -15.271 1.00 97.88 89 LEU A N 1
ATOM 719 C CA . LEU A 1 89 ? 28.467 8.375 -14.684 1.00 97.88 89 LEU A CA 1
ATOM 720 C C . LEU A 1 89 ? 29.819 7.721 -14.337 1.00 97.88 89 LEU A C 1
ATOM 722 O O . LEU A 1 89 ? 30.700 8.397 -13.811 1.00 97.88 89 LEU A O 1
ATOM 726 N N . GLY A 1 90 ? 30.006 6.433 -14.642 1.00 97.62 90 GLY A N 1
ATOM 727 C CA . GLY A 1 90 ? 31.268 5.718 -14.441 1.00 97.62 90 GLY A CA 1
ATOM 728 C C . GLY A 1 90 ? 31.438 5.063 -13.069 1.00 97.62 90 GLY A C 1
ATOM 729 O O . GLY A 1 90 ? 32.538 4.611 -12.763 1.00 97.62 90 GLY A O 1
ATOM 730 N N . MET A 1 91 ? 30.383 4.985 -12.250 1.00 97.94 91 MET A N 1
ATOM 731 C CA . MET A 1 91 ? 30.426 4.252 -10.981 1.00 97.94 91 MET A CA 1
ATOM 732 C C . MET A 1 91 ? 30.339 2.740 -11.206 1.00 97.94 91 MET A C 1
ATOM 734 O O . MET A 1 91 ? 29.599 2.251 -12.064 1.00 97.94 91 MET A O 1
ATOM 738 N N . THR A 1 92 ? 31.069 1.994 -10.386 1.00 97.50 92 THR A N 1
ATOM 739 C CA . THR A 1 92 ? 31.099 0.528 -10.393 1.00 97.50 92 THR A CA 1
ATOM 740 C C . THR A 1 92 ? 29.948 -0.078 -9.584 1.00 97.50 92 THR A C 1
ATOM 742 O O . THR A 1 92 ? 29.396 0.550 -8.675 1.00 97.50 92 THR A O 1
ATOM 745 N N . ASN A 1 93 ? 29.610 -1.341 -9.862 1.00 96.94 93 ASN A N 1
ATOM 746 C CA . ASN A 1 93 ? 28.593 -2.068 -9.092 1.00 96.94 93 ASN A CA 1
ATOM 747 C C . ASN A 1 93 ? 28.977 -2.196 -7.600 1.00 96.94 93 ASN A C 1
ATOM 749 O O . ASN A 1 93 ? 28.111 -2.074 -6.738 1.00 96.94 93 ASN A O 1
ATOM 753 N N . ASP A 1 94 ? 30.267 -2.332 -7.274 1.00 96.94 94 ASP A N 1
ATOM 754 C CA . ASP A 1 94 ? 30.738 -2.410 -5.882 1.00 96.94 94 ASP A CA 1
ATOM 755 C C . ASP A 1 94 ? 30.618 -1.074 -5.125 1.00 96.94 94 ASP A C 1
ATOM 757 O O . ASP A 1 94 ? 30.434 -1.049 -3.905 1.00 96.94 94 ASP A O 1
ATOM 761 N N . GLU A 1 95 ? 30.734 0.067 -5.811 1.00 96.56 95 GLU A N 1
ATOM 762 C CA . GLU A 1 95 ? 30.433 1.381 -5.224 1.00 96.56 95 GLU A CA 1
ATOM 763 C C . GLU A 1 95 ? 28.941 1.523 -4.936 1.00 96.56 95 GLU A C 1
ATOM 765 O O . GLU A 1 95 ? 28.565 1.909 -3.828 1.00 96.56 95 GLU A O 1
ATOM 770 N N . LEU A 1 96 ? 28.096 1.135 -5.894 1.00 96.56 96 LEU A N 1
ATOM 771 C CA . LEU A 1 96 ? 26.643 1.169 -5.743 1.00 96.56 96 LEU A CA 1
ATOM 772 C C . LEU A 1 96 ? 26.163 0.265 -4.603 1.00 96.56 96 LEU A C 1
ATOM 774 O O . LEU A 1 96 ? 25.386 0.711 -3.758 1.00 96.56 96 LEU A O 1
ATOM 778 N N . GLN A 1 97 ? 26.679 -0.964 -4.513 1.00 96.50 97 GLN A N 1
ATOM 779 C CA . GLN A 1 97 ? 26.354 -1.892 -3.428 1.00 96.50 97 GLN A CA 1
ATOM 780 C C . GLN A 1 97 ? 26.695 -1.295 -2.056 1.00 96.50 97 GLN A C 1
ATOM 782 O O . GLN A 1 97 ? 25.871 -1.336 -1.141 1.00 96.50 97 GLN A O 1
ATOM 787 N N . ARG A 1 98 ? 27.877 -0.680 -1.907 1.00 94.62 98 ARG A N 1
ATOM 788 C CA . ARG A 1 98 ? 28.269 -0.006 -0.655 1.00 94.62 98 ARG A CA 1
ATOM 789 C C . ARG A 1 98 ? 27.330 1.146 -0.296 1.00 94.62 98 ARG A C 1
ATOM 791 O O . ARG A 1 98 ? 27.021 1.329 0.883 1.00 94.62 98 ARG A O 1
ATOM 798 N N . SER A 1 99 ? 26.861 1.908 -1.281 1.00 92.50 99 SER A N 1
ATOM 799 C CA . SER A 1 99 ? 25.873 2.969 -1.060 1.00 92.50 99 SER A CA 1
ATOM 800 C C . SER A 1 99 ? 24.514 2.409 -0.636 1.00 92.50 99 SER A C 1
ATOM 802 O O . SER A 1 99 ? 23.918 2.921 0.311 1.00 92.50 99 SER A O 1
ATOM 804 N N . PHE A 1 100 ? 24.036 1.334 -1.268 1.00 93.25 100 PHE A N 1
ATOM 805 C CA . PHE A 1 100 ? 22.746 0.721 -0.936 1.00 93.25 100 PHE A CA 1
ATOM 806 C C . PHE A 1 100 ? 22.723 0.087 0.453 1.00 93.25 100 PHE A C 1
ATOM 808 O O . PHE A 1 100 ? 21.740 0.266 1.170 1.00 93.25 100 PHE A O 1
ATOM 815 N N . SER A 1 101 ? 23.814 -0.554 0.885 1.00 87.69 101 SER A N 1
ATOM 816 C CA . SER A 1 101 ? 23.931 -1.117 2.240 1.00 87.69 101 SER A CA 1
ATOM 817 C C . SER A 1 101 ? 23.809 -0.065 3.350 1.00 87.69 101 SER A C 1
ATOM 819 O O . SER A 1 101 ? 23.426 -0.396 4.468 1.00 87.69 101 SER A O 1
ATOM 821 N N . ASN A 1 102 ? 24.118 1.200 3.051 1.00 84.50 102 ASN A N 1
ATOM 822 C CA . ASN A 1 102 ? 24.064 2.307 4.007 1.00 84.50 102 ASN A CA 1
ATOM 823 C C . ASN A 1 102 ? 22.859 3.234 3.797 1.00 84.50 102 ASN A C 1
ATOM 825 O O . ASN A 1 102 ? 22.681 4.191 4.556 1.00 84.50 102 ASN A O 1
ATOM 829 N N . PHE A 1 103 ? 22.033 2.979 2.779 1.00 85.19 103 PHE A N 1
ATOM 830 C CA . PHE A 1 103 ? 20.875 3.810 2.490 1.00 85.19 103 PHE A CA 1
ATOM 831 C C . PHE A 1 103 ? 19.820 3.642 3.582 1.00 85.19 103 PHE A C 1
ATOM 833 O O . PHE A 1 103 ? 19.226 2.572 3.750 1.00 85.19 103 PHE A O 1
ATOM 840 N N . LYS A 1 104 ? 19.567 4.732 4.305 1.00 77.50 104 LYS A N 1
ATOM 841 C CA . LYS A 1 104 ? 18.482 4.839 5.275 1.00 77.50 104 LYS A CA 1
ATOM 842 C C . LYS A 1 104 ? 17.376 5.682 4.674 1.00 77.50 104 LYS A C 1
ATOM 844 O O . LYS A 1 104 ? 17.615 6.812 4.248 1.00 77.50 104 LYS A O 1
ATOM 849 N N . ASN A 1 105 ? 16.170 5.131 4.659 1.00 71.38 105 ASN A N 1
ATOM 850 C CA . ASN A 1 105 ? 15.007 5.910 4.290 1.00 71.38 105 ASN A CA 1
ATOM 851 C C . ASN A 1 105 ? 14.759 6.994 5.341 1.00 71.38 105 ASN A C 1
ATOM 853 O O . ASN A 1 105 ? 14.865 6.726 6.538 1.00 71.38 105 ASN A O 1
ATOM 857 N N . ILE A 1 106 ? 14.433 8.208 4.902 1.00 67.06 106 ILE A N 1
ATOM 858 C CA . ILE A 1 106 ? 13.955 9.244 5.817 1.00 67.06 106 ILE A CA 1
ATOM 859 C C . ILE A 1 106 ? 12.546 8.826 6.256 1.00 67.06 106 ILE A C 1
ATOM 861 O O . ILE A 1 106 ? 11.720 8.477 5.413 1.00 67.06 106 ILE A O 1
ATOM 865 N N . SER A 1 107 ? 12.303 8.832 7.565 1.00 65.56 107 SER A N 1
ATOM 866 C CA . SER A 1 107 ? 11.072 8.356 8.203 1.00 65.56 107 SER A CA 1
ATOM 867 C C . SER A 1 107 ? 9.779 8.943 7.610 1.00 65.56 107 SER A C 1
ATOM 869 O O . SER A 1 107 ? 9.751 10.007 6.984 1.00 65.56 107 SER A O 1
ATOM 871 N N . GLY A 1 108 ? 8.670 8.239 7.836 1.00 65.88 108 GLY A N 1
ATOM 872 C CA . GLY A 1 108 ? 7.309 8.705 7.588 1.00 65.88 108 GLY A CA 1
ATOM 873 C C . GLY A 1 108 ? 6.616 8.078 6.381 1.00 65.88 108 GLY A C 1
ATOM 874 O O . GLY A 1 108 ? 5.668 8.681 5.873 1.00 65.88 108 GLY A O 1
ATOM 875 N N . ARG A 1 109 ? 7.073 6.916 5.891 1.00 75.00 109 ARG A N 1
ATOM 876 C CA . ARG A 1 109 ? 6.342 6.103 4.892 1.00 75.00 109 ARG A CA 1
ATOM 877 C C . ARG A 1 109 ? 5.874 4.762 5.442 1.00 75.00 109 ARG A C 1
ATOM 879 O O . ARG A 1 109 ? 4.700 4.447 5.309 1.00 75.00 109 ARG A O 1
ATOM 886 N N . MET A 1 110 ? 6.794 4.010 6.030 1.00 85.44 110 MET A N 1
ATOM 887 C CA . MET A 1 110 ? 6.531 2.736 6.688 1.00 85.44 110 MET A CA 1
ATOM 888 C C . MET A 1 110 ? 7.123 2.847 8.082 1.00 85.44 110 MET A C 1
ATOM 890 O O . MET A 1 110 ? 8.338 2.964 8.211 1.00 85.44 110 MET A O 1
ATOM 894 N N . GLU A 1 111 ? 6.282 2.868 9.105 1.00 89.12 111 GLU A N 1
ATOM 895 C CA . GLU A 1 111 ? 6.730 3.015 10.491 1.00 89.12 111 GLU A CA 1
ATOM 896 C C . GLU A 1 111 ? 6.153 1.903 11.353 1.00 89.12 111 GLU A C 1
ATOM 898 O O . GLU A 1 111 ? 5.149 1.279 11.009 1.00 89.12 111 GLU A O 1
ATOM 903 N N . THR A 1 112 ? 6.795 1.631 12.483 1.00 90.56 112 THR A N 1
ATOM 904 C CA . THR A 1 112 ? 6.292 0.661 13.454 1.00 90.56 112 THR A CA 1
ATOM 905 C C . THR A 1 112 ? 6.218 1.292 14.833 1.00 90.56 112 THR A C 1
ATOM 907 O O . THR A 1 112 ? 7.228 1.723 15.383 1.00 90.56 112 THR A O 1
ATOM 910 N N . LEU A 1 113 ? 5.016 1.291 15.403 1.00 90.94 113 LEU A N 1
ATOM 911 C CA . LEU A 1 113 ? 4.730 1.716 16.768 1.00 90.94 113 LEU A CA 1
ATOM 912 C C . LEU A 1 113 ? 4.546 0.481 17.656 1.00 90.94 113 LEU A C 1
ATOM 914 O O . LEU A 1 113 ? 4.075 -0.568 17.199 1.00 90.94 113 LEU A O 1
ATOM 918 N N . LYS A 1 114 ? 4.832 0.627 18.949 1.00 93.81 114 LYS A N 1
ATOM 919 C CA . LYS A 1 114 ? 4.434 -0.342 19.976 1.00 93.81 114 LYS A CA 1
ATOM 920 C C . LYS A 1 114 ? 3.323 0.245 20.830 1.00 93.81 114 LYS A C 1
ATOM 922 O O . LYS A 1 114 ? 3.443 1.369 21.306 1.00 93.81 114 LYS A O 1
ATOM 927 N N . TYR A 1 115 ? 2.273 -0.538 21.039 1.00 94.69 115 TYR A N 1
ATOM 928 C CA . TYR A 1 115 ? 1.175 -0.203 21.935 1.00 94.69 115 TYR A CA 1
ATOM 929 C C . TYR A 1 115 ? 0.800 -1.445 22.736 1.00 94.69 115 TYR A C 1
ATOM 931 O O . TYR A 1 115 ? 0.219 -2.379 22.185 1.00 94.69 115 TYR A O 1
ATOM 939 N N . LYS A 1 116 ? 1.165 -1.484 24.024 1.00 93.81 116 LYS A N 1
ATOM 940 C CA . LYS A 1 116 ? 1.065 -2.696 24.855 1.00 93.81 116 LYS A CA 1
ATOM 941 C C . LYS A 1 116 ? 1.755 -3.880 24.149 1.00 93.81 116 LYS A C 1
ATOM 943 O O . LYS A 1 116 ? 2.921 -3.766 23.775 1.00 93.81 116 LYS A O 1
ATOM 948 N N . THR A 1 117 ? 1.052 -4.990 23.924 1.00 94.69 117 THR A N 1
ATOM 949 C CA . THR A 1 117 ? 1.545 -6.157 23.169 1.00 94.69 117 THR A CA 1
ATOM 950 C C . THR A 1 117 ? 1.501 -5.952 21.650 1.00 94.69 117 THR A C 1
ATOM 952 O O . THR A 1 117 ? 2.188 -6.648 20.900 1.00 94.69 117 THR A O 1
ATOM 955 N N . LYS A 1 118 ? 0.747 -4.955 21.177 1.00 96.56 118 LYS A N 1
ATOM 956 C CA . LYS A 1 118 ? 0.468 -4.734 19.760 1.00 96.56 118 LYS A CA 1
ATOM 957 C C . LYS A 1 118 ? 1.620 -4.035 19.046 1.00 96.56 118 LYS A C 1
ATOM 959 O O . LYS A 1 118 ? 2.286 -3.135 19.564 1.00 96.56 118 LYS A O 1
ATOM 964 N N . THR A 1 119 ? 1.822 -4.443 17.801 1.00 97.00 119 THR A N 1
ATOM 965 C CA . THR A 1 119 ? 2.756 -3.865 16.840 1.00 97.00 119 THR A CA 1
ATOM 966 C C . THR A 1 119 ? 1.953 -3.222 15.719 1.00 97.00 119 THR A C 1
ATOM 968 O O . THR A 1 119 ? 1.378 -3.922 14.887 1.00 97.00 119 THR A O 1
ATOM 971 N N . LEU A 1 120 ? 1.916 -1.890 15.705 1.00 96.50 120 LEU A N 1
ATOM 972 C CA . LEU A 1 120 ? 1.180 -1.110 14.713 1.00 96.50 120 LEU A CA 1
ATOM 973 C C . LEU A 1 120 ? 2.127 -0.727 13.578 1.00 96.50 120 LEU A C 1
ATOM 975 O O . LEU A 1 120 ? 3.029 0.088 13.763 1.00 96.50 120 LEU A O 1
ATOM 979 N N . LYS A 1 121 ? 1.917 -1.319 12.407 1.00 95.62 121 LYS A N 1
ATOM 980 C CA . LYS A 1 121 ? 2.649 -1.062 11.168 1.00 95.62 121 LYS A CA 1
ATOM 981 C C . LYS A 1 121 ? 1.913 0.019 10.380 1.00 95.62 121 LYS A C 1
ATOM 983 O O . LYS A 1 121 ? 0.903 -0.253 9.731 1.00 95.62 121 LYS A O 1
ATOM 988 N N . TYR A 1 122 ? 2.397 1.249 10.467 1.00 94.94 122 TYR A N 1
ATOM 989 C CA . TYR A 1 122 ? 1.855 2.374 9.719 1.00 94.94 122 TYR A CA 1
ATOM 990 C C . TYR A 1 122 ? 2.319 2.332 8.265 1.00 94.94 122 TYR A C 1
ATOM 992 O O . TYR A 1 122 ? 3.517 2.227 8.000 1.00 94.94 122 TYR A O 1
ATOM 1000 N N . ILE A 1 123 ? 1.367 2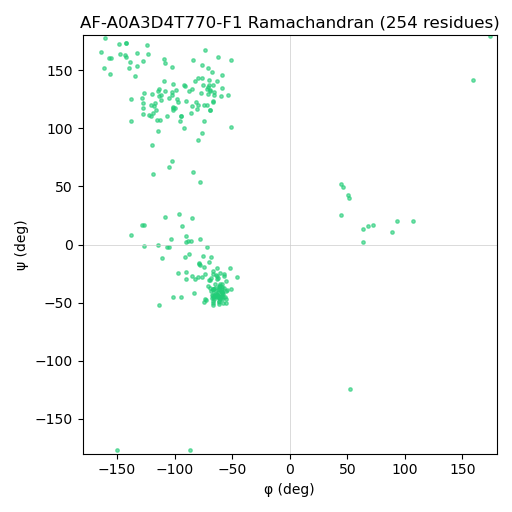.458 7.343 1.00 92.69 123 ILE A N 1
ATOM 1001 C CA . ILE A 1 123 ? 1.594 2.608 5.910 1.00 92.69 123 ILE A CA 1
ATOM 1002 C C . ILE A 1 123 ? 1.017 3.950 5.483 1.00 92.69 123 ILE A C 1
ATOM 1004 O O . ILE A 1 123 ? -0.196 4.164 5.489 1.00 92.69 123 ILE A O 1
ATOM 1008 N N . ARG A 1 124 ? 1.894 4.861 5.075 1.00 90.12 124 ARG A N 1
ATOM 1009 C CA . ARG A 1 124 ? 1.478 6.140 4.517 1.00 90.12 124 ARG A CA 1
ATOM 1010 C C . ARG A 1 124 ? 1.076 5.977 3.059 1.00 90.12 124 ARG A C 1
ATOM 1012 O O . ARG A 1 124 ? 1.925 5.706 2.208 1.00 90.12 124 ARG A O 1
ATOM 1019 N N . ILE A 1 125 ? -0.170 6.306 2.763 1.00 86.88 125 ILE A N 1
ATOM 1020 C CA . ILE A 1 125 ? -0.607 6.645 1.408 1.00 86.88 125 ILE A CA 1
ATOM 1021 C C . ILE A 1 125 ? -0.384 8.151 1.209 1.00 86.88 125 ILE A C 1
ATOM 1023 O O . ILE A 1 125 ? -0.647 8.944 2.109 1.00 86.88 125 ILE A O 1
ATOM 1027 N N . LYS A 1 126 ? 0.230 8.566 0.099 1.00 74.75 126 LYS A N 1
ATOM 1028 C CA . LYS A 1 126 ? 0.478 9.991 -0.189 1.00 74.75 126 LYS A CA 1
ATOM 1029 C C . LYS A 1 126 ? -0.556 10.471 -1.196 1.00 74.75 126 LYS A C 1
ATOM 1031 O O . LYS A 1 126 ? -0.758 9.783 -2.188 1.00 74.75 126 LYS A O 1
ATOM 1036 N N . GLN A 1 127 ? -1.088 11.678 -0.987 1.00 68.12 127 GLN A N 1
ATOM 1037 C CA . GLN A 1 127 ? -2.062 12.319 -1.884 1.00 68.12 127 GLN A CA 1
ATOM 1038 C C . GLN A 1 127 ? -3.392 11.565 -1.987 1.00 68.12 127 GLN A C 1
ATOM 1040 O O . GLN A 1 127 ? -4.148 11.843 -2.912 1.00 68.12 127 GLN A O 1
ATOM 1045 N N . GLU A 1 128 ? -3.624 10.610 -1.073 1.00 81.19 128 GLU A N 1
ATOM 1046 C CA . GLU A 1 128 ? -4.898 9.917 -0.895 1.00 81.19 128 GLU A CA 1
ATOM 1047 C C . GLU A 1 128 ? -5.478 9.502 -2.252 1.00 81.19 128 GLU A C 1
ATOM 1049 O O . GLU A 1 128 ? -6.587 9.865 -2.613 1.00 81.19 128 GLU A O 1
ATOM 1054 N N . ASN A 1 129 ? -4.668 8.812 -3.058 1.00 86.25 129 ASN A N 1
ATOM 1055 C CA . ASN A 1 129 ? -5.053 8.385 -4.398 1.00 86.25 129 ASN A CA 1
ATOM 1056 C C . ASN A 1 129 ? -5.280 6.860 -4.440 1.00 86.25 129 ASN A C 1
ATOM 1058 O O . ASN A 1 129 ? -4.720 6.136 -3.604 1.00 86.25 129 ASN A O 1
ATOM 1062 N N . PRO A 1 130 ? -6.078 6.356 -5.402 1.00 88.69 130 PRO A N 1
ATOM 1063 C CA . PRO A 1 130 ? -6.403 4.933 -5.477 1.00 88.69 130 PRO A CA 1
ATOM 1064 C C . PRO A 1 130 ? -5.159 4.048 -5.619 1.00 88.69 130 PRO A C 1
ATOM 1066 O O . PRO A 1 130 ? -5.050 3.031 -4.949 1.00 88.69 130 PRO A O 1
ATOM 1069 N N . GLU A 1 131 ? -4.173 4.452 -6.424 1.00 85.56 131 GLU A N 1
ATOM 1070 C CA . GLU A 1 131 ? -2.982 3.636 -6.705 1.00 85.56 131 GLU A CA 1
ATOM 1071 C C . GLU A 1 131 ? -2.132 3.371 -5.451 1.00 85.56 131 GLU A C 1
ATOM 1073 O O . GLU A 1 131 ? -1.666 2.250 -5.210 1.00 85.56 131 GLU A O 1
ATOM 1078 N N . THR A 1 132 ? -1.916 4.403 -4.627 1.00 87.25 132 THR A N 1
ATOM 1079 C CA . THR A 1 132 ? -1.140 4.267 -3.386 1.00 87.25 132 THR A CA 1
ATOM 1080 C C . THR A 1 132 ? -1.906 3.477 -2.337 1.00 87.25 132 THR A C 1
ATOM 1082 O O . THR A 1 132 ? -1.291 2.682 -1.623 1.00 87.25 132 THR A O 1
ATOM 1085 N N . LEU A 1 133 ? -3.231 3.640 -2.275 1.00 91.19 133 LEU A N 1
ATOM 1086 C CA . LEU A 1 133 ? -4.078 2.830 -1.412 1.00 91.19 133 LEU A CA 1
ATOM 1087 C C . LEU A 1 133 ? -4.088 1.366 -1.866 1.00 91.19 133 LEU A C 1
ATOM 1089 O O . LEU A 1 133 ? -3.790 0.511 -1.039 1.00 91.19 133 LEU A O 1
ATOM 1093 N N . GLN A 1 134 ? -4.298 1.057 -3.151 1.00 90.00 134 GLN A N 1
ATOM 1094 C CA . GLN A 1 134 ? -4.239 -0.320 -3.657 1.00 90.00 134 GLN A CA 1
ATOM 1095 C C . GLN A 1 134 ? -2.891 -0.969 -3.348 1.00 90.00 134 GLN A C 1
ATOM 1097 O O . GLN A 1 134 ? -2.850 -2.081 -2.831 1.00 90.00 134 GLN A O 1
ATOM 1102 N N . THR A 1 135 ? -1.786 -0.257 -3.584 1.00 86.88 135 THR A N 1
ATOM 1103 C CA . THR A 1 135 ? -0.442 -0.766 -3.274 1.00 86.88 135 THR A CA 1
ATOM 1104 C C . THR A 1 135 ? -0.292 -1.093 -1.783 1.00 86.88 135 THR A C 1
ATOM 1106 O O . THR A 1 135 ? 0.337 -2.094 -1.431 1.00 86.88 135 THR A O 1
ATOM 1109 N N . ALA A 1 136 ? -0.873 -0.278 -0.895 1.00 90.50 136 ALA A N 1
ATOM 1110 C CA . ALA A 1 136 ? -0.893 -0.549 0.540 1.00 90.50 136 ALA A CA 1
ATOM 1111 C C . ALA A 1 136 ? -1.749 -1.781 0.880 1.00 90.50 136 ALA A C 1
ATOM 1113 O O . ALA A 1 136 ? -1.288 -2.639 1.635 1.00 90.50 136 ALA A O 1
ATOM 1114 N N . LEU A 1 137 ? -2.948 -1.911 0.298 1.00 92.44 137 LEU A N 1
ATOM 1115 C CA . LEU A 1 137 ? -3.815 -3.079 0.495 1.00 92.44 137 LEU A CA 1
ATOM 1116 C C . LEU A 1 137 ? -3.129 -4.360 0.004 1.00 92.44 137 LEU A C 1
ATOM 1118 O O . LEU A 1 137 ? -3.081 -5.339 0.741 1.00 92.44 137 LEU A O 1
ATOM 1122 N N . ASP A 1 138 ? -2.514 -4.343 -1.178 1.00 89.06 138 ASP A N 1
ATOM 1123 C CA . ASP A 1 138 ? -1.790 -5.487 -1.742 1.00 89.06 138 ASP A CA 1
ATOM 1124 C C . ASP A 1 138 ? -0.556 -5.861 -0.918 1.00 89.06 138 ASP A C 1
ATOM 1126 O O . ASP A 1 138 ? -0.215 -7.037 -0.793 1.00 89.06 138 ASP A O 1
ATOM 1130 N N . TYR A 1 139 ? 0.123 -4.877 -0.324 1.00 88.44 139 TYR A N 1
ATOM 1131 C CA . TYR A 1 139 ? 1.211 -5.133 0.614 1.00 88.44 139 TYR A CA 1
ATOM 1132 C C . TYR A 1 139 ? 0.706 -5.825 1.888 1.00 88.44 139 TYR A C 1
ATOM 1134 O O . TYR A 1 139 ? 1.274 -6.836 2.304 1.00 88.44 139 TYR A O 1
ATOM 1142 N N . ILE A 1 140 ? -0.383 -5.327 2.483 1.00 92.81 140 ILE A N 1
ATOM 1143 C CA . ILE A 1 140 ? -1.033 -5.950 3.649 1.00 92.81 140 ILE A CA 1
ATOM 1144 C C . ILE A 1 140 ? -1.518 -7.364 3.298 1.00 92.81 140 ILE A C 1
ATOM 1146 O O . ILE A 1 140 ? -1.426 -8.278 4.126 1.00 92.81 140 ILE A O 1
ATOM 1150 N N . ALA A 1 141 ? -1.974 -7.546 2.057 1.00 91.75 141 ALA A N 1
ATOM 1151 C CA . ALA A 1 141 ? -2.448 -8.804 1.509 1.00 91.75 141 ALA A CA 1
ATOM 1152 C C . ALA A 1 141 ? -1.334 -9.844 1.242 1.00 91.75 141 ALA A C 1
ATOM 1154 O O . ALA A 1 141 ? -1.645 -10.958 0.822 1.00 91.75 141 ALA A O 1
ATOM 1155 N N . LYS A 1 142 ? -0.055 -9.524 1.477 1.00 89.06 142 LYS A N 1
ATOM 1156 C CA . LYS A 1 142 ? 1.061 -10.489 1.391 1.00 89.06 142 LYS A CA 1
ATOM 1157 C C . LYS A 1 142 ? 1.475 -11.074 2.738 1.00 89.06 142 LYS A C 1
ATOM 1159 O O . LYS A 1 142 ? 2.062 -12.148 2.777 1.00 89.06 142 LYS A O 1
ATOM 1164 N N . ASP A 1 143 ? 1.218 -10.370 3.836 1.00 90.50 143 ASP A N 1
ATOM 1165 C CA . ASP A 1 143 ? 1.319 -10.961 5.175 1.00 90.50 143 ASP A CA 1
ATOM 1166 C C . ASP A 1 143 ? 0.163 -11.965 5.300 1.00 90.50 143 ASP A C 1
ATOM 1168 O O . ASP A 1 143 ? -0.934 -11.596 4.932 1.00 90.50 143 ASP A O 1
ATOM 1172 N N . GLU A 1 144 ? 0.331 -13.203 5.757 1.00 91.44 144 GLU A N 1
ATOM 1173 C CA . GLU A 1 144 ? -0.790 -14.161 5.940 1.00 91.44 144 GLU A CA 1
ATOM 1174 C C . GLU A 1 144 ? -1.146 -14.369 7.426 1.00 91.44 144 GLU A C 1
ATOM 1176 O O . GLU A 1 144 ? -2.078 -15.099 7.788 1.00 91.44 144 GLU A O 1
ATOM 1181 N N . THR A 1 145 ? -0.401 -13.715 8.321 1.00 94.50 145 THR A N 1
ATOM 1182 C CA . THR A 1 145 ? -0.596 -13.846 9.766 1.00 94.50 145 THR A CA 1
ATOM 1183 C C . THR A 1 145 ? -1.892 -13.162 10.219 1.00 94.50 145 THR A C 1
ATOM 1185 O O . THR A 1 145 ? -2.337 -12.207 9.577 1.00 94.50 145 THR A O 1
ATOM 1188 N N . PRO A 1 146 ? -2.527 -13.619 11.319 1.00 96.56 146 PRO A N 1
ATOM 1189 C CA . PRO A 1 146 ? -3.695 -12.949 11.885 1.00 96.56 146 PRO A CA 1
ATOM 1190 C C . PRO A 1 146 ? -3.408 -11.473 12.143 1.00 96.56 146 PRO A C 1
ATOM 1192 O O . PRO A 1 146 ? -2.406 -11.157 12.786 1.00 96.56 146 PRO A O 1
ATOM 1195 N N . LYS A 1 147 ? -4.270 -10.578 11.655 1.00 97.62 147 LYS A N 1
ATOM 1196 C CA . LYS A 1 147 ? -4.047 -9.133 11.785 1.00 97.62 147 LYS A CA 1
ATOM 1197 C C . LYS A 1 147 ? -5.338 -8.329 11.910 1.00 97.62 147 LYS A C 1
ATOM 1199 O O . LYS A 1 147 ? -6.412 -8.817 11.571 1.00 97.62 147 LYS A O 1
ATOM 1204 N N . ILE A 1 148 ? -5.215 -7.087 12.363 1.00 98.00 148 ILE A N 1
ATOM 1205 C CA . ILE A 1 148 ? -6.281 -6.075 12.341 1.00 98.00 148 ILE A CA 1
ATOM 1206 C C . ILE A 1 148 ? -5.916 -5.012 11.308 1.00 98.00 148 ILE A C 1
ATOM 1208 O O . ILE A 1 148 ? -4.748 -4.623 11.215 1.00 98.00 148 ILE A O 1
ATOM 1212 N N . LEU A 1 149 ? -6.906 -4.532 10.555 1.00 97.75 149 LEU A N 1
ATOM 1213 C CA . LEU A 1 149 ? -6.746 -3.389 9.659 1.00 97.75 149 LEU A CA 1
ATOM 1214 C C . LEU A 1 149 ? -7.441 -2.157 10.248 1.00 97.75 149 LEU A C 1
ATOM 1216 O O . LEU A 1 149 ? -8.665 -2.091 10.321 1.00 97.75 149 LEU A O 1
ATOM 1220 N N . LEU A 1 150 ? -6.640 -1.183 10.666 1.00 97.62 150 LEU A N 1
ATOM 1221 C CA . LEU A 1 150 ? -7.070 0.096 11.212 1.00 97.62 150 LEU A CA 1
ATOM 1222 C C . LEU A 1 150 ? -6.943 1.172 10.120 1.00 97.62 150 LEU A C 1
ATOM 1224 O O . LEU A 1 150 ? -5.841 1.462 9.651 1.00 97.62 150 LEU A O 1
ATOM 1228 N N . MET A 1 151 ? -8.064 1.753 9.695 1.00 96.38 151 MET A N 1
ATOM 1229 C CA . MET A 1 151 ? -8.115 2.733 8.609 1.00 96.38 151 MET A CA 1
ATOM 1230 C C . MET A 1 151 ? -8.735 4.050 9.067 1.00 96.38 151 MET A C 1
ATOM 1232 O O . MET A 1 151 ? -9.933 4.126 9.328 1.00 96.38 151 MET A O 1
ATOM 1236 N N . GLY A 1 152 ? -7.890 5.075 9.113 1.00 95.44 152 GLY A N 1
ATOM 1237 C CA . GLY A 1 152 ? -8.236 6.472 9.343 1.00 95.44 152 GLY A CA 1
ATOM 1238 C C . GLY A 1 152 ? -8.156 7.262 8.053 1.00 95.44 152 GLY A C 1
ATOM 1239 O O . GLY A 1 152 ? -7.210 8.035 7.885 1.00 95.44 152 GLY A O 1
ATOM 1240 N N . LEU A 1 153 ? -9.047 6.965 7.108 1.00 93.88 153 LEU A N 1
ATOM 1241 C CA . LEU A 1 153 ? -9.129 7.696 5.846 1.00 93.88 153 LEU A CA 1
ATOM 1242 C C . LEU A 1 153 ? -9.804 9.043 6.074 1.00 93.88 153 LEU A C 1
ATOM 1244 O O . LEU A 1 153 ? -10.590 9.191 6.997 1.00 93.88 153 LEU A O 1
ATOM 1248 N N . GLU A 1 154 ? -9.514 10.007 5.214 1.00 89.38 154 GLU A N 1
ATOM 1249 C CA . GLU A 1 154 ? -10.032 11.366 5.346 1.00 89.38 154 GLU A CA 1
ATOM 1250 C C . GLU A 1 154 ? -10.579 11.881 4.026 1.00 89.38 154 GLU A C 1
ATOM 1252 O O . GLU A 1 154 ? -10.314 11.350 2.944 1.00 89.38 154 GLU A O 1
ATOM 1257 N N . GLU A 1 155 ? -11.339 12.954 4.121 1.00 86.94 155 GLU A N 1
ATOM 1258 C CA . GLU A 1 155 ? -11.851 13.656 2.965 1.00 86.94 155 GLU A CA 1
ATOM 1259 C C . GLU A 1 155 ? -10.745 14.430 2.222 1.00 86.94 155 GLU A C 1
ATOM 1261 O O . GLU A 1 155 ? -9.938 15.149 2.818 1.00 86.94 155 GLU A O 1
ATOM 1266 N N . LEU A 1 156 ? -10.709 14.308 0.895 1.00 82.19 156 LEU A N 1
ATOM 1267 C CA . LEU A 1 156 ? -9.866 15.147 0.049 1.00 82.19 156 LEU A CA 1
ATOM 1268 C C . LEU A 1 156 ? -10.551 16.495 -0.155 1.00 82.19 156 LEU A C 1
ATOM 1270 O O . LEU A 1 156 ? -11.626 16.549 -0.749 1.00 82.19 156 LEU A O 1
ATOM 1274 N N . LYS A 1 157 ? -9.919 17.572 0.320 1.00 77.88 157 LYS A N 1
ATOM 1275 C CA . LYS A 1 157 ? -10.360 18.956 0.090 1.00 77.88 157 LYS A CA 1
ATOM 1276 C C . LYS A 1 157 ? -9.610 19.525 -1.105 1.00 77.88 157 LYS A C 1
ATOM 1278 O O . LYS A 1 157 ? -8.419 19.814 -0.992 1.00 77.88 157 LYS A O 1
ATOM 1283 N N . ASP A 1 158 ? -10.303 19.651 -2.230 1.00 70.25 158 ASP A N 1
ATOM 1284 C CA . ASP A 1 158 ? -9.742 20.204 -3.465 1.00 70.25 158 ASP A CA 1
ATOM 1285 C C . ASP A 1 158 ? -9.858 21.747 -3.530 1.00 70.25 158 ASP A C 1
ATOM 1287 O O . ASP A 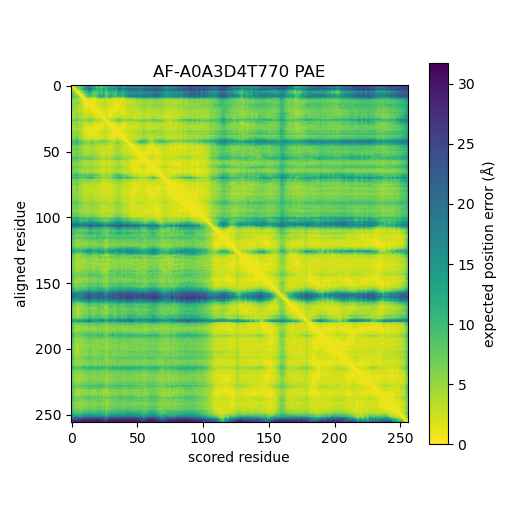1 158 ? -10.296 22.389 -2.570 1.00 70.25 158 ASP A O 1
ATOM 1291 N N . PHE A 1 159 ? -9.431 22.359 -4.640 1.00 69.56 159 PHE A N 1
ATOM 1292 C CA . PHE A 1 159 ? -9.481 23.811 -4.871 1.00 69.56 159 PHE A CA 1
ATOM 1293 C C . PHE A 1 159 ? -10.913 24.380 -4.870 1.00 69.56 159 PHE A C 1
ATOM 1295 O O . PHE A 1 159 ? -11.885 23.662 -5.074 1.00 69.56 159 PHE A O 1
ATOM 1302 N N . ASP A 1 160 ? -11.032 25.700 -4.691 1.00 59.81 160 ASP A N 1
ATOM 1303 C CA . ASP A 1 160 ? -12.311 26.423 -4.660 1.00 59.81 160 ASP A CA 1
ATOM 1304 C C . ASP A 1 160 ? -13.039 26.387 -6.031 1.00 59.81 160 ASP A C 1
ATOM 1306 O O . ASP A 1 160 ? -12.408 26.704 -7.047 1.00 59.81 160 ASP A O 1
ATOM 1310 N N . PRO A 1 161 ? -14.346 26.046 -6.107 1.00 60.56 161 PRO A N 1
ATOM 1311 C CA . PRO A 1 161 ? -15.248 25.669 -5.011 1.00 60.56 161 PRO A CA 1
ATOM 1312 C C . PRO A 1 161 ? -14.852 24.340 -4.374 1.00 60.56 161 PRO A C 1
ATOM 1314 O O . PRO A 1 161 ? -14.793 23.342 -5.079 1.00 60.56 161 PRO A O 1
ATOM 1317 N N . TYR A 1 162 ? -14.601 24.338 -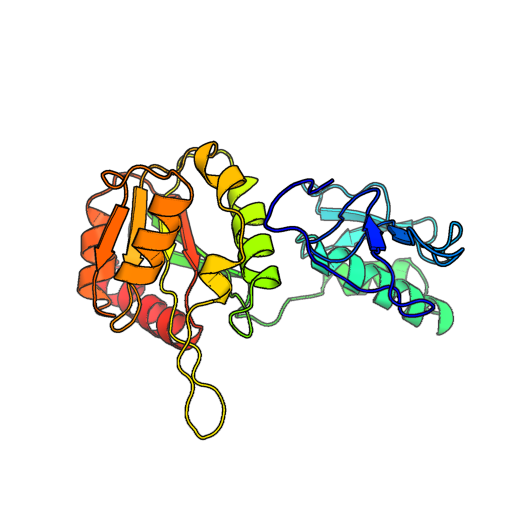3.056 1.00 61.12 162 TYR A N 1
ATOM 1318 C CA . TYR A 1 162 ? -14.096 23.175 -2.317 1.00 61.12 162 TYR A CA 1
ATOM 1319 C C . TYR A 1 162 ? -14.948 21.932 -2.599 1.00 61.12 162 TYR A C 1
ATOM 1321 O O . TYR A 1 162 ? -16.030 21.760 -2.034 1.00 61.12 162 TYR A O 1
ATOM 1329 N N . TYR A 1 163 ? -14.453 21.056 -3.469 1.00 61.97 163 TYR A N 1
ATOM 1330 C CA . TYR A 1 163 ? -15.016 19.728 -3.634 1.00 61.97 163 TYR A CA 1
ATOM 1331 C C . TYR A 1 163 ? -14.383 18.833 -2.582 1.00 61.97 163 TYR A C 1
ATOM 1333 O O . TYR A 1 163 ? -13.165 18.651 -2.546 1.00 61.97 163 TYR A O 1
ATOM 1341 N N . THR A 1 164 ? -15.232 18.291 -1.720 1.00 72.62 164 THR A N 1
ATOM 1342 C CA . THR A 1 164 ? -14.855 17.277 -0.746 1.00 72.62 164 THR A CA 1
ATOM 1343 C C . THR A 1 164 ? -15.221 15.914 -1.314 1.00 72.62 164 THR A C 1
ATOM 1345 O O . THR A 1 164 ? -16.367 15.705 -1.714 1.00 72.62 164 THR A O 1
ATOM 1348 N N . ASN A 1 165 ? -14.268 14.987 -1.388 1.00 78.62 165 ASN A N 1
ATOM 1349 C CA . ASN A 1 165 ? -14.528 13.651 -1.918 1.00 78.62 165 ASN A CA 1
ATOM 1350 C C . ASN A 1 165 ? -13.751 12.553 -1.174 1.00 78.62 165 ASN A C 1
ATOM 1352 O O . ASN A 1 165 ? -12.775 12.809 -0.472 1.00 78.62 165 ASN A O 1
ATOM 1356 N N . THR A 1 166 ? -14.206 11.316 -1.360 1.00 84.56 166 THR A N 1
ATOM 1357 C CA . THR A 1 166 ? -13.608 10.086 -0.818 1.00 84.56 166 THR A CA 1
ATOM 1358 C C . THR A 1 166 ? -13.338 9.055 -1.918 1.00 84.56 166 THR A C 1
ATOM 1360 O O . THR A 1 166 ? -13.139 7.875 -1.627 1.00 84.56 166 THR A O 1
ATOM 1363 N N . PHE A 1 167 ? -13.330 9.480 -3.195 1.00 85.38 167 PHE A N 1
ATOM 1364 C CA . PHE A 1 167 ? -13.332 8.577 -4.362 1.00 85.38 167 PHE A CA 1
ATOM 1365 C C . PHE A 1 167 ? -12.182 7.571 -4.328 1.00 85.38 167 PHE A C 1
ATOM 1367 O O . PHE A 1 167 ? -12.334 6.438 -4.773 1.00 85.38 167 PHE A O 1
ATOM 1374 N N . TYR A 1 168 ? -11.045 7.958 -3.754 1.00 87.81 168 TYR A N 1
ATOM 1375 C CA . TYR A 1 168 ? -9.853 7.129 -3.730 1.00 87.81 168 TYR A CA 1
ATOM 1376 C C . TYR A 1 168 ? -10.034 5.818 -2.964 1.00 87.81 168 TYR A C 1
ATOM 1378 O O . TYR A 1 168 ? -9.382 4.834 -3.292 1.00 87.81 168 TYR A O 1
ATOM 1386 N N . ALA A 1 169 ? -10.940 5.775 -1.983 1.00 89.38 169 ALA A N 1
ATOM 1387 C CA . ALA A 1 169 ? -11.337 4.533 -1.327 1.00 89.38 169 ALA A CA 1
ATOM 1388 C C . ALA A 1 169 ? -12.286 3.702 -2.208 1.00 89.38 169 ALA A C 1
ATOM 1390 O O . ALA A 1 169 ? -12.328 2.474 -2.115 1.00 89.38 169 ALA A O 1
ATOM 1391 N N . PHE A 1 170 ? -13.060 4.354 -3.075 1.00 90.62 170 PHE A N 1
ATOM 1392 C CA . PHE A 1 170 ? -14.023 3.703 -3.958 1.00 90.62 170 PHE A CA 1
ATOM 1393 C C . PHE A 1 170 ? -13.395 3.072 -5.196 1.00 90.62 170 PHE A C 1
ATOM 1395 O O . PHE A 1 170 ? -13.893 2.031 -5.618 1.00 90.62 170 PHE A O 1
ATOM 1402 N N . ASP A 1 171 ? -12.265 3.599 -5.662 1.00 88.94 171 ASP A N 1
ATOM 1403 C CA . ASP A 1 171 ? -11.560 3.149 -6.870 1.00 88.94 171 ASP A CA 1
ATOM 1404 C C . ASP A 1 171 ? -10.443 2.114 -6.616 1.00 88.94 171 ASP A C 1
ATOM 1406 O O . ASP A 1 171 ? -9.606 1.872 -7.482 1.00 88.94 171 ASP A O 1
ATOM 1410 N N . VAL A 1 172 ? -10.421 1.474 -5.443 1.00 88.88 172 VAL A N 1
ATOM 1411 C CA . VAL A 1 172 ? -9.503 0.358 -5.126 1.00 88.88 172 VAL A CA 1
ATOM 1412 C C . VAL A 1 172 ? -10.240 -0.971 -5.035 1.00 88.88 172 VAL A C 1
ATOM 1414 O O . VAL A 1 172 ? -11.437 -0.991 -4.794 1.00 88.88 172 VAL A O 1
ATOM 1417 N N . ASP A 1 173 ? -9.546 -2.094 -5.174 1.00 89.25 173 ASP A N 1
ATOM 1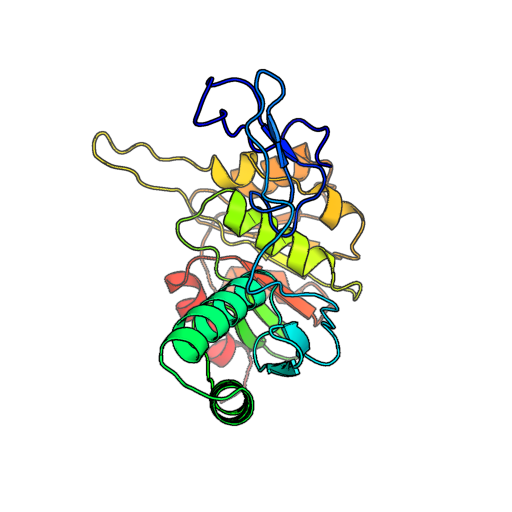418 C CA . ASP A 1 173 ? -10.044 -3.456 -4.998 1.00 89.25 173 ASP A CA 1
ATOM 1419 C C . ASP A 1 173 ? -9.639 -4.044 -3.629 1.00 89.25 173 ASP A C 1
ATOM 1421 O O . ASP A 1 173 ? -8.462 -4.251 -3.331 1.00 89.25 173 ASP A O 1
ATOM 1425 N N . PHE A 1 174 ? -10.640 -4.382 -2.809 1.00 90.06 174 PHE A N 1
ATOM 1426 C CA . PHE A 1 174 ? -10.466 -5.047 -1.509 1.00 90.06 174 PHE A CA 1
ATOM 1427 C C . PHE A 1 174 ? -10.484 -6.586 -1.611 1.00 90.06 174 PHE A C 1
ATOM 1429 O O . PHE A 1 174 ? -10.419 -7.273 -0.589 1.00 90.06 174 PHE A O 1
ATOM 1436 N N . GLU A 1 175 ? -10.596 -7.167 -2.812 1.00 86.50 175 GLU A N 1
ATOM 1437 C CA . GLU A 1 175 ? -10.686 -8.620 -3.014 1.00 86.50 175 GLU A CA 1
ATOM 1438 C C . GLU A 1 175 ? -9.527 -9.387 -2.370 1.00 86.50 175 GLU A C 1
ATOM 1440 O O . GLU A 1 175 ? -9.747 -10.444 -1.773 1.00 86.50 175 GLU A O 1
ATOM 1445 N N . SER A 1 176 ? -8.312 -8.840 -2.443 1.00 83.75 176 SER A N 1
ATOM 1446 C CA . SER A 1 176 ? -7.112 -9.443 -1.857 1.00 83.75 176 SER A CA 1
ATOM 1447 C C . SER A 1 176 ? -7.192 -9.547 -0.326 1.00 83.75 176 SER A C 1
ATOM 1449 O O . SER A 1 176 ? -6.670 -10.498 0.256 1.00 83.75 176 SER A O 1
ATOM 1451 N N . LEU A 1 177 ? -7.917 -8.636 0.329 1.00 84.88 177 LEU A N 1
ATOM 1452 C CA . LEU A 1 177 ? -8.072 -8.600 1.784 1.00 84.88 177 LEU A CA 1
ATOM 1453 C C . LEU A 1 177 ? -9.143 -9.557 2.312 1.00 84.88 177 LEU A C 1
ATOM 1455 O O . LEU A 1 177 ? -8.973 -10.114 3.397 1.00 84.88 177 LEU A O 1
ATOM 1459 N N . LYS A 1 178 ? -10.190 -9.848 1.527 1.00 82.06 178 LYS A N 1
ATOM 1460 C CA . LYS A 1 178 ? -11.248 -10.805 1.916 1.00 82.06 178 LYS A CA 1
ATOM 1461 C C . LYS A 1 178 ? -10.721 -12.202 2.244 1.00 82.06 178 LYS A C 1
ATOM 1463 O O . LYS A 1 178 ? -11.354 -12.946 2.985 1.00 82.06 178 LYS A O 1
ATOM 1468 N N . LYS A 1 179 ? -9.574 -12.573 1.677 1.00 69.88 179 LYS A N 1
ATOM 1469 C CA . LYS A 1 179 ? -8.958 -13.896 1.839 1.00 69.88 179 LYS A CA 1
ATOM 1470 C C . LYS A 1 179 ? -7.776 -13.895 2.806 1.00 69.88 179 LYS A C 1
ATOM 1472 O O . LYS A 1 179 ? -7.135 -14.930 2.952 1.00 69.88 179 LYS A O 1
ATOM 1477 N N . ASN A 1 180 ? -7.480 -12.771 3.463 1.00 77.81 180 ASN A N 1
ATOM 1478 C CA . ASN A 1 180 ? -6.201 -12.591 4.139 1.00 77.81 180 ASN A CA 1
ATOM 1479 C C . ASN A 1 180 ? -6.283 -12.363 5.654 1.00 77.81 180 ASN A C 1
ATOM 1481 O O . ASN A 1 180 ? -5.805 -11.351 6.163 1.00 77.81 180 ASN A O 1
ATOM 1485 N N . ASN A 1 181 ? -6.842 -13.339 6.372 1.00 90.62 181 ASN A N 1
ATOM 1486 C CA . ASN A 1 181 ? -6.719 -13.510 7.829 1.00 90.62 181 ASN A CA 1
ATOM 1487 C C . ASN A 1 181 ? -6.884 -12.229 8.683 1.00 90.62 181 ASN A C 1
ATOM 1489 O O . ASN A 1 181 ? -6.370 -12.149 9.804 1.00 90.62 181 ASN A O 1
ATOM 1493 N N . ILE A 1 182 ? -7.607 -11.234 8.159 1.00 95.25 182 ILE A N 1
ATOM 1494 C CA . ILE A 1 182 ? -7.973 -10.029 8.886 1.00 95.25 182 ILE A CA 1
ATOM 1495 C C . ILE A 1 182 ? -9.067 -10.447 9.851 1.00 95.25 182 ILE A C 1
ATOM 1497 O O . ILE A 1 182 ? -10.090 -10.994 9.446 1.00 95.25 182 ILE A O 1
ATOM 1501 N N . LYS A 1 183 ? -8.801 -10.252 11.138 1.00 96.25 183 LYS A N 1
ATOM 1502 C CA . LYS A 1 183 ? -9.712 -10.628 12.219 1.00 96.25 183 LYS A CA 1
ATOM 1503 C C . LYS A 1 183 ? -10.747 -9.557 12.502 1.00 96.25 183 LYS A C 1
ATOM 1505 O O . LYS A 1 183 ? -11.809 -9.893 13.000 1.00 96.25 183 LYS A O 1
ATOM 1510 N N . HIS A 1 184 ? -10.408 -8.302 12.215 1.00 97.44 184 HIS A N 1
ATOM 1511 C CA . HIS A 1 1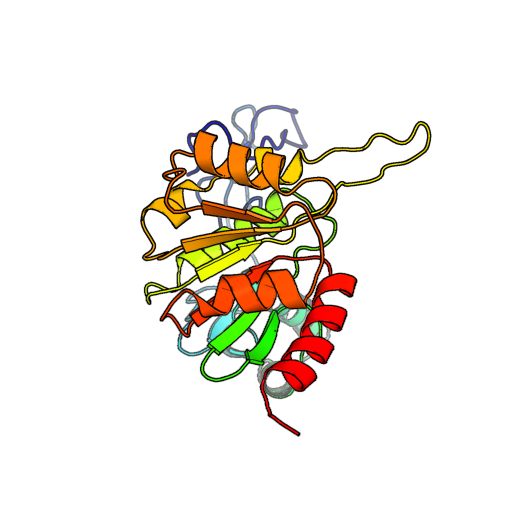84 ? -11.312 -7.171 12.362 1.00 97.44 184 HIS A CA 1
ATOM 1512 C C . HIS A 1 184 ? -10.824 -5.967 11.557 1.00 97.44 184 HIS A C 1
ATOM 1514 O O . HIS A 1 184 ? -9.614 -5.786 11.363 1.00 97.44 184 HIS A O 1
ATOM 1520 N N . TYR A 1 185 ? -11.764 -5.127 11.140 1.00 97.75 185 TYR A N 1
ATOM 1521 C CA . TYR A 1 185 ? -11.525 -3.836 10.507 1.00 97.75 185 TYR A CA 1
ATOM 1522 C C . TYR A 1 185 ? -12.016 -2.729 11.438 1.00 97.75 185 TYR A C 1
ATOM 1524 O O . TYR A 1 185 ? -13.122 -2.794 11.966 1.00 97.75 185 TYR A O 1
ATOM 1532 N N . ILE A 1 186 ? -11.216 -1.687 11.633 1.00 98.38 186 ILE A N 1
ATOM 1533 C CA . ILE A 1 186 ? -11.623 -0.510 12.407 1.00 98.38 186 ILE A CA 1
ATOM 1534 C C . ILE A 1 186 ? -11.523 0.696 11.480 1.00 98.38 186 ILE A C 1
ATOM 1536 O O . ILE A 1 186 ? -10.426 1.089 11.089 1.00 98.38 186 ILE A O 1
ATOM 1540 N N . CYS A 1 187 ? -12.669 1.262 11.114 1.00 98.25 187 CYS A N 1
ATOM 1541 C CA . CYS A 1 187 ? -12.764 2.482 10.320 1.00 98.25 187 CYS A CA 1
ATOM 1542 C C . CYS A 1 187 ? -12.976 3.665 11.263 1.00 98.25 187 CYS A C 1
ATOM 1544 O O . CYS A 1 187 ? -13.949 3.669 12.020 1.00 98.25 187 CYS A O 1
ATOM 1546 N N . PHE A 1 188 ? -12.100 4.662 11.214 1.00 97.94 188 PHE A N 1
ATOM 1547 C CA . PHE A 1 188 ? -12.233 5.880 12.008 1.00 97.94 188 PHE A CA 1
ATOM 1548 C C . PHE A 1 188 ? -12.021 7.131 11.152 1.00 97.94 188 PHE A C 1
ATOM 1550 O O . PHE A 1 188 ? -11.403 7.044 10.097 1.00 97.94 188 PHE A O 1
ATOM 1557 N N . SER A 1 189 ? -12.621 8.243 11.569 1.00 95.00 189 SER A N 1
ATOM 1558 C CA . SER A 1 189 ? -12.531 9.601 11.000 1.00 95.00 189 SER A CA 1
ATOM 1559 C C . SER A 1 189 ? -13.755 10.378 11.474 1.00 95.00 189 SER A C 1
ATOM 1561 O O . SER A 1 189 ? -14.861 9.827 11.513 1.00 95.00 189 SER A O 1
ATOM 1563 N N . GLU A 1 190 ? -13.598 11.658 11.802 1.00 92.44 190 GLU A N 1
ATOM 1564 C CA . GLU A 1 190 ? -14.741 12.546 12.050 1.00 92.44 190 GLU A CA 1
ATOM 1565 C C . GLU A 1 190 ? -15.683 12.656 10.839 1.00 92.44 190 GLU A C 1
ATOM 1567 O O . GLU A 1 190 ? -16.898 12.761 11.013 1.00 92.44 190 GLU A O 1
ATOM 1572 N N . ALA A 1 191 ? -15.143 12.609 9.620 1.00 89.94 191 ALA A N 1
ATOM 1573 C CA . ALA A 1 191 ? -15.889 12.907 8.403 1.00 89.94 191 ALA A CA 1
ATOM 1574 C C . ALA A 1 191 ? -16.335 11.652 7.636 1.00 89.94 191 ALA A C 1
ATOM 1576 O O . ALA A 1 191 ? -17.481 11.574 7.194 1.00 89.94 191 ALA A O 1
ATOM 1577 N N . VAL A 1 192 ? -15.447 10.663 7.463 1.00 93.31 192 VAL A N 1
ATOM 1578 C CA . VAL A 1 192 ? -15.610 9.631 6.414 1.00 93.31 192 VAL A CA 1
ATOM 1579 C C . VAL A 1 192 ? -15.495 8.189 6.919 1.00 93.31 192 VAL A C 1
ATOM 1581 O O . VAL A 1 192 ? -15.352 7.249 6.129 1.00 93.31 192 VAL A O 1
ATOM 1584 N N . ALA A 1 193 ? -15.608 7.968 8.234 1.00 95.81 193 ALA A N 1
ATOM 1585 C CA . ALA A 1 193 ? -15.572 6.623 8.818 1.00 95.81 193 ALA A CA 1
ATOM 1586 C C . ALA A 1 193 ? -16.670 5.710 8.243 1.00 95.81 193 ALA A C 1
ATOM 1588 O O . ALA A 1 193 ? -16.413 4.554 7.898 1.00 95.81 193 ALA A O 1
ATOM 1589 N N . TYR A 1 194 ? -17.891 6.239 8.093 1.00 96.38 194 TYR A N 1
ATOM 1590 C CA . TYR A 1 194 ? -19.015 5.501 7.511 1.00 96.38 194 TYR A CA 1
ATOM 1591 C C . TYR A 1 194 ? -18.823 5.219 6.021 1.00 96.38 194 TYR A C 1
ATOM 1593 O O . TYR A 1 194 ? -19.128 4.115 5.581 1.00 96.38 194 TYR A O 1
ATOM 1601 N N . ASP A 1 195 ? -18.287 6.167 5.251 1.00 94.81 195 ASP A N 1
ATOM 1602 C CA . ASP A 1 195 ? -17.996 5.972 3.825 1.00 94.81 195 ASP A CA 1
ATOM 1603 C C . ASP A 1 195 ? -16.968 4.860 3.625 1.00 94.81 195 ASP A C 1
ATOM 1605 O O . ASP A 1 195 ? -17.157 3.969 2.795 1.00 94.81 195 ASP A O 1
ATOM 1609 N N . THR A 1 196 ? -15.923 4.866 4.451 1.00 94.94 196 THR A N 1
ATOM 1610 C CA . THR A 1 196 ? -14.876 3.842 4.458 1.00 94.94 196 THR A CA 1
ATOM 1611 C C . THR A 1 196 ? -15.453 2.456 4.766 1.00 94.94 196 THR A C 1
ATOM 1613 O O . THR A 1 196 ? -15.187 1.492 4.045 1.00 94.94 196 THR A O 1
ATOM 1616 N N . ALA A 1 197 ? -16.305 2.354 5.789 1.00 96.50 197 ALA A N 1
ATOM 1617 C CA . ALA A 1 197 ? -16.973 1.105 6.147 1.00 96.50 197 ALA A CA 1
ATOM 1618 C C . ALA A 1 197 ? -17.951 0.633 5.059 1.00 96.50 197 ALA A C 1
ATOM 1620 O O . ALA A 1 197 ? -17.925 -0.530 4.658 1.00 96.50 197 ALA A O 1
ATOM 1621 N N . ASN A 1 198 ? -18.777 1.536 4.522 1.00 95.88 198 ASN A N 1
ATOM 1622 C CA . ASN A 1 198 ? -19.700 1.236 3.426 1.00 95.88 198 ASN A CA 1
ATOM 1623 C C . ASN A 1 198 ? -18.949 0.730 2.200 1.00 95.88 198 ASN A C 1
ATOM 1625 O O . ASN A 1 198 ? -19.365 -0.245 1.576 1.00 95.88 198 ASN A O 1
ATOM 1629 N N . ARG A 1 199 ? -17.804 1.339 1.886 1.00 94.00 199 ARG A N 1
ATOM 1630 C CA . ARG A 1 199 ? -16.952 0.878 0.803 1.00 94.00 199 ARG A CA 1
ATOM 1631 C C . ARG A 1 199 ? -16.491 -0.563 1.020 1.00 94.00 199 ARG A C 1
ATOM 1633 O O . ARG A 1 199 ? -16.596 -1.361 0.087 1.00 94.00 199 ARG A O 1
ATOM 1640 N N . MET A 1 200 ? -16.022 -0.918 2.216 1.00 94.56 200 MET A N 1
ATOM 1641 C CA . MET A 1 200 ? -15.652 -2.301 2.552 1.00 94.56 200 MET A CA 1
ATOM 1642 C C . MET A 1 200 ? -16.837 -3.266 2.415 1.00 94.56 200 MET A C 1
ATOM 1644 O O . MET A 1 200 ? -16.700 -4.329 1.802 1.00 94.56 200 MET A O 1
ATOM 1648 N N . ILE A 1 201 ? -18.016 -2.870 2.903 1.00 95.62 201 ILE A N 1
ATOM 1649 C CA . ILE A 1 201 ? -19.257 -3.650 2.795 1.00 95.62 201 ILE A CA 1
ATOM 1650 C C . ILE A 1 201 ? -19.618 -3.894 1.324 1.00 95.62 201 ILE A C 1
ATOM 1652 O O . ILE A 1 201 ? -19.906 -5.026 0.940 1.00 95.62 201 ILE A O 1
ATOM 1656 N N . TYR A 1 202 ? -19.533 -2.873 0.466 1.00 93.88 202 TYR A N 1
ATOM 1657 C CA . TYR A 1 20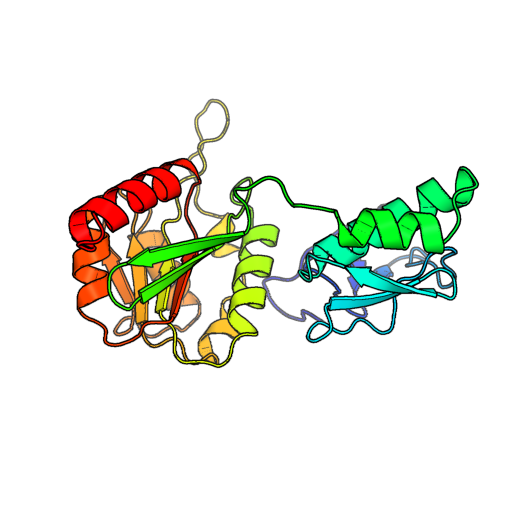2 ? -19.773 -3.015 -0.976 1.00 93.88 202 TYR A CA 1
ATOM 1658 C C . TYR A 1 202 ? -18.751 -3.923 -1.668 1.00 93.88 202 TYR A C 1
ATOM 1660 O O . TYR A 1 202 ? -19.071 -4.559 -2.670 1.00 93.88 202 TYR A O 1
ATOM 1668 N N . ALA A 1 203 ? -17.537 -4.040 -1.124 1.00 91.88 203 ALA A N 1
ATOM 1669 C CA . ALA A 1 203 ? -16.542 -5.012 -1.579 1.00 91.88 203 ALA A CA 1
ATOM 1670 C C . ALA A 1 203 ? -16.843 -6.458 -1.132 1.00 91.88 203 ALA A C 1
ATOM 1672 O O . ALA A 1 203 ? -16.195 -7.397 -1.611 1.00 91.88 203 ALA A O 1
ATOM 1673 N N . GLY A 1 204 ? -17.819 -6.651 -0.241 1.00 92.94 204 GLY A N 1
ATOM 1674 C CA . GLY A 1 204 ? -18.222 -7.945 0.304 1.00 92.94 204 GLY A CA 1
ATOM 1675 C C . GLY A 1 204 ? -17.533 -8.328 1.615 1.00 92.94 204 GLY A C 1
ATOM 1676 O O . GLY A 1 204 ? -17.482 -9.516 1.922 1.00 92.94 204 GLY A O 1
ATOM 1677 N N . ILE A 1 205 ? -16.975 -7.369 2.363 1.00 94.44 205 ILE A N 1
ATOM 1678 C CA . ILE A 1 205 ? -16.540 -7.596 3.751 1.00 94.44 205 ILE A CA 1
ATOM 1679 C C . ILE A 1 205 ? -17.788 -7.647 4.647 1.00 94.44 205 ILE A C 1
ATOM 1681 O O . ILE A 1 205 ? -18.709 -6.845 4.468 1.00 94.44 205 ILE A O 1
ATOM 1685 N N . ASP A 1 206 ? -17.843 -8.596 5.588 1.00 94.69 206 ASP A N 1
ATOM 1686 C CA . ASP A 1 206 ? -18.974 -8.706 6.514 1.00 94.69 206 ASP A CA 1
ATOM 1687 C C . ASP A 1 206 ? -19.021 -7.470 7.421 1.00 94.69 206 ASP A C 1
ATOM 1689 O O . ASP A 1 206 ? -18.040 -7.107 8.067 1.00 94.69 206 ASP A O 1
ATOM 1693 N N . LYS A 1 207 ? -20.189 -6.827 7.494 1.00 96.19 207 LYS A N 1
ATOM 1694 C CA . LYS A 1 207 ? -20.423 -5.666 8.359 1.00 96.19 207 LYS A CA 1
ATOM 1695 C C . LYS A 1 207 ? -20.133 -5.951 9.837 1.00 96.19 207 LYS A C 1
ATOM 1697 O O . LYS A 1 207 ? -19.859 -5.018 10.579 1.00 96.19 207 LYS A O 1
ATOM 1702 N N . ASN A 1 208 ? -20.253 -7.207 10.274 1.00 96.56 208 ASN A N 1
ATOM 1703 C CA . ASN A 1 208 ? -20.027 -7.599 11.664 1.00 96.56 208 ASN A CA 1
ATOM 1704 C C . ASN A 1 208 ? -18.535 -7.611 12.026 1.00 96.56 208 ASN A C 1
ATOM 1706 O O . ASN A 1 208 ? -18.201 -7.501 13.204 1.00 96.56 208 ASN A O 1
ATOM 1710 N N . ASP A 1 209 ? -17.658 -7.675 11.022 1.00 95.94 209 ASP A N 1
ATOM 1711 C CA . ASP A 1 209 ? -16.204 -7.622 11.186 1.00 95.94 209 ASP A CA 1
ATOM 1712 C C . ASP A 1 209 ? -15.674 -6.175 11.116 1.00 95.94 209 ASP A C 1
ATOM 1714 O O . ASP A 1 209 ? -14.462 -5.960 11.058 1.00 95.94 209 ASP A O 1
ATOM 1718 N N . ILE A 1 210 ? -16.561 -5.169 11.075 1.00 98.00 210 ILE A N 1
ATOM 1719 C CA . ILE A 1 210 ? -16.202 -3.754 10.930 1.00 98.00 210 ILE A CA 1
ATOM 1720 C C . ILE A 1 210 ? -16.704 -2.954 12.136 1.00 98.00 210 ILE A C 1
ATOM 1722 O O . ILE A 1 210 ? -17.906 -2.823 12.362 1.00 98.00 210 ILE A O 1
ATOM 1726 N N . SER A 1 211 ? -15.779 -2.328 12.861 1.00 98.50 211 SER A N 1
ATOM 1727 C CA . SER A 1 211 ? -16.090 -1.253 13.808 1.00 98.50 211 SER A CA 1
ATOM 1728 C C . SER A 1 211 ? -16.012 0.100 13.107 1.00 98.50 211 SER A C 1
ATOM 1730 O O . SER A 1 211 ? -15.065 0.364 12.366 1.00 98.50 211 SER A O 1
ATOM 1732 N N . VAL A 1 212 ? -16.989 0.973 13.363 1.00 98.44 212 VAL A N 1
ATOM 1733 C CA . VAL A 1 212 ? -17.025 2.338 12.816 1.00 98.44 212 VAL A CA 1
ATOM 1734 C C . VAL A 1 212 ? -16.977 3.347 13.954 1.00 98.44 212 VAL A C 1
ATOM 1736 O O . VAL A 1 212 ? -17.872 3.378 14.799 1.00 98.44 212 VAL A O 1
ATOM 1739 N N . LEU A 1 213 ? -15.940 4.179 13.963 1.00 98.31 213 LEU A N 1
ATOM 1740 C CA . LEU A 1 213 ? -15.713 5.239 14.938 1.00 98.31 213 LEU A CA 1
ATOM 1741 C C . LEU A 1 213 ? -15.809 6.596 14.221 1.00 98.31 213 LEU A C 1
ATOM 1743 O O . LEU A 1 213 ? -14.835 7.020 13.606 1.00 98.31 213 LEU A O 1
ATOM 1747 N N . PRO A 1 214 ? -16.957 7.297 14.263 1.00 96.62 214 PRO A N 1
ATOM 1748 C CA . PRO A 1 214 ? -17.128 8.588 13.590 1.00 96.62 214 PRO A CA 1
ATOM 1749 C C . PRO A 1 214 ? -16.476 9.735 14.383 1.00 96.62 214 PRO A C 1
ATOM 1751 O O . PRO A 1 214 ? -17.144 10.671 14.816 1.00 96.62 214 PRO A O 1
ATOM 1754 N N . ASN A 1 215 ? -15.193 9.584 14.704 1.00 95.00 215 ASN A N 1
ATOM 1755 C CA . ASN A 1 215 ? -14.351 10.548 15.401 1.00 95.00 215 ASN A CA 1
ATOM 1756 C C . ASN A 1 215 ? -12.869 10.178 15.235 1.00 95.00 215 ASN A C 1
ATOM 1758 O O . ASN A 1 215 ? -12.543 9.040 14.898 1.00 95.00 215 ASN A O 1
ATOM 1762 N N . ASP A 1 216 ? -11.994 11.125 15.570 1.00 93.62 216 ASP A N 1
ATOM 1763 C CA . ASP A 1 216 ? -10.537 10.958 15.562 1.00 93.62 216 ASP A CA 1
ATOM 1764 C C . ASP A 1 216 ? -9.929 10.891 16.970 1.00 93.62 216 ASP A C 1
ATOM 1766 O O . ASP A 1 216 ? -8.750 11.203 17.169 1.00 93.62 216 ASP A O 1
ATOM 1770 N N . SER A 1 217 ? -10.720 10.498 17.975 1.00 96.38 217 SER A N 1
ATOM 1771 C CA . SER A 1 217 ? -10.235 10.378 19.350 1.00 96.38 217 SER A CA 1
ATOM 1772 C C . SER A 1 217 ? -9.254 9.214 19.477 1.00 96.38 217 SER A C 1
ATOM 1774 O O . SER A 1 217 ? -9.635 8.050 19.345 1.00 96.38 217 SER A O 1
ATOM 1776 N N . ASP A 1 218 ? -7.998 9.522 19.807 1.00 96.56 218 ASP A N 1
ATOM 1777 C CA . ASP A 1 218 ? -6.963 8.511 20.044 1.00 96.56 218 ASP A CA 1
ATOM 1778 C C . ASP A 1 218 ? -7.387 7.509 21.125 1.00 96.56 218 ASP A C 1
ATOM 1780 O O . ASP A 1 218 ? -7.159 6.312 20.980 1.00 96.56 218 ASP A O 1
ATOM 1784 N N . GLU A 1 219 ? -8.039 7.980 22.192 1.00 96.12 219 GLU A N 1
ATOM 1785 C CA . GLU A 1 219 ? -8.538 7.117 23.267 1.00 96.12 219 GLU A CA 1
ATOM 1786 C C . GLU A 1 219 ? -9.600 6.143 22.746 1.00 96.12 219 GLU A C 1
ATOM 1788 O O . GLU A 1 219 ? -9.526 4.949 23.032 1.00 96.12 219 GLU A O 1
ATOM 1793 N N . ALA A 1 220 ? -10.555 6.624 21.943 1.00 97.50 220 ALA A N 1
ATOM 1794 C CA . ALA A 1 220 ? -11.603 5.776 21.378 1.00 97.50 220 ALA A CA 1
ATOM 1795 C C . ALA A 1 220 ? -11.023 4.738 20.407 1.00 97.50 220 ALA A C 1
ATOM 1797 O O . ALA A 1 220 ? -11.391 3.566 20.470 1.00 97.50 220 ALA A O 1
ATOM 1798 N N . ILE A 1 221 ? -10.083 5.151 19.552 1.00 97.69 221 ILE A N 1
ATOM 1799 C CA . ILE A 1 221 ? -9.394 4.275 18.598 1.00 97.69 221 ILE A CA 1
ATOM 1800 C C . ILE A 1 221 ? -8.615 3.179 19.335 1.00 97.69 221 ILE A C 1
ATOM 1802 O O . ILE A 1 221 ? -8.745 1.998 19.010 1.00 97.69 221 ILE A O 1
ATOM 1806 N N . LEU A 1 222 ? -7.820 3.551 20.342 1.00 97.00 222 LEU A N 1
ATOM 1807 C CA . LEU A 1 222 ? -7.013 2.603 21.110 1.00 97.00 222 LEU A CA 1
ATOM 1808 C C . LEU A 1 222 ? -7.882 1.687 21.987 1.00 97.00 222 LEU A C 1
ATOM 1810 O O . LEU A 1 222 ? -7.609 0.490 22.065 1.00 97.00 222 LEU A O 1
ATOM 1814 N N . SER A 1 223 ? -8.961 2.209 22.578 1.00 97.12 223 SER A N 1
ATOM 1815 C CA . SER A 1 223 ? -9.923 1.417 23.353 1.00 97.12 223 SER A CA 1
ATOM 1816 C C . SER A 1 223 ? -10.681 0.409 22.486 1.00 97.12 223 SER A C 1
ATOM 1818 O O . SER A 1 223 ? -10.915 -0.717 22.921 1.00 97.12 223 SER A O 1
ATOM 1820 N N . GLU A 1 224 ? -11.041 0.775 21.254 1.00 98.06 224 GLU A N 1
ATOM 1821 C CA . GLU A 1 224 ? -11.620 -0.170 20.299 1.00 98.06 224 GLU A CA 1
ATOM 1822 C C . GLU A 1 224 ? -10.606 -1.254 19.927 1.00 98.06 224 GLU A C 1
ATOM 1824 O O . GLU A 1 224 ? -10.931 -2.439 19.948 1.00 98.06 224 GLU A O 1
ATOM 1829 N N . LEU A 1 225 ? -9.357 -0.863 19.661 1.00 97.31 225 LEU A N 1
ATOM 1830 C CA . LEU A 1 225 ? -8.280 -1.791 19.328 1.00 97.31 225 LEU A CA 1
ATOM 1831 C C . LEU A 1 225 ? -7.989 -2.795 20.461 1.00 97.31 225 LEU A C 1
ATOM 1833 O O . LEU A 1 225 ? -7.683 -3.957 20.187 1.00 97.31 225 LEU A O 1
ATOM 1837 N N . ASP A 1 226 ? -8.108 -2.377 21.724 1.00 97.06 226 ASP A N 1
ATOM 1838 C CA . ASP A 1 226 ? -7.924 -3.224 22.911 1.00 97.06 226 ASP A CA 1
ATOM 1839 C C . ASP A 1 226 ? -8.944 -4.370 23.028 1.00 97.06 226 ASP A C 1
ATOM 1841 O O . ASP A 1 226 ? -8.677 -5.350 23.724 1.00 97.06 226 ASP A O 1
ATOM 1845 N N . LYS A 1 227 ? -10.097 -4.292 22.350 1.00 97.62 227 LYS A N 1
ATOM 1846 C CA . LYS A 1 227 ? -11.133 -5.342 22.394 1.00 97.62 227 LYS A CA 1
ATOM 1847 C C . LYS A 1 227 ? -10.719 -6.632 21.683 1.00 97.62 227 LYS A C 1
ATOM 1849 O O . LYS A 1 227 ? -11.368 -7.660 21.863 1.00 97.62 227 LYS A O 1
ATOM 1854 N N . PHE A 1 228 ? -9.662 -6.583 20.875 1.00 97.19 228 PHE A N 1
ATOM 1855 C CA . PHE A 1 228 ? -9.246 -7.681 20.010 1.00 97.19 228 PHE A CA 1
ATOM 1856 C C . PHE A 1 228 ? -7.901 -8.257 20.451 1.00 97.19 228 PHE A C 1
ATOM 1858 O O . PHE A 1 228 ? -6.904 -7.539 20.542 1.00 97.19 228 PHE A O 1
ATOM 1865 N N . ASP A 1 229 ? -7.840 -9.573 20.648 1.00 96.06 229 ASP A N 1
ATOM 1866 C CA . ASP A 1 229 ? -6.617 -10.300 21.017 1.00 96.06 229 ASP A CA 1
ATOM 1867 C C . ASP A 1 229 ? -5.766 -10.649 19.780 1.00 96.06 229 ASP A C 1
ATOM 1869 O O . ASP A 1 229 ? -5.599 -11.803 19.388 1.00 96.06 229 ASP A O 1
ATOM 1873 N N . VAL A 1 230 ? -5.307 -9.609 19.079 1.00 97.12 230 VAL A N 1
ATOM 1874 C CA . VAL A 1 230 ? -4.409 -9.710 17.920 1.00 97.12 230 VAL A CA 1
ATOM 1875 C C . VAL A 1 230 ? -3.352 -8.614 18.013 1.00 97.12 230 VAL A C 1
ATOM 1877 O O . VAL A 1 230 ? -3.680 -7.428 18.125 1.00 97.12 230 VAL A O 1
ATOM 1880 N N . ASP A 1 231 ? -2.080 -9.012 17.958 1.00 97.31 231 ASP A N 1
ATOM 1881 C CA . ASP A 1 231 ? -0.943 -8.101 18.127 1.00 97.31 231 ASP A CA 1
ATOM 1882 C C . ASP A 1 231 ? -0.454 -7.476 16.816 1.00 97.31 231 ASP A C 1
ATOM 1884 O O . ASP A 1 231 ? 0.172 -6.420 16.838 1.00 97.31 231 ASP A O 1
ATOM 1888 N N . ASN A 1 232 ? -0.714 -8.099 15.665 1.00 97.62 232 ASN A N 1
ATOM 1889 C CA . ASN A 1 232 ? -0.317 -7.562 14.363 1.00 97.62 232 ASN A CA 1
ATOM 1890 C C . ASN A 1 232 ? -1.386 -6.586 13.851 1.00 97.62 232 ASN A C 1
ATOM 1892 O O . ASN A 1 232 ? -2.507 -6.993 13.546 1.00 97.62 232 ASN A O 1
ATOM 1896 N N . VAL A 1 233 ? -1.049 -5.302 13.749 1.00 97.94 233 VAL A N 1
ATOM 1897 C CA . VAL A 1 233 ? -1.991 -4.255 13.336 1.00 97.94 233 VAL A CA 1
ATOM 1898 C C . VAL A 1 233 ? -1.395 -3.480 12.174 1.00 97.94 233 VAL A C 1
ATOM 1900 O O . VAL A 1 233 ? -0.259 -3.022 12.253 1.00 97.94 233 VAL A O 1
ATOM 1903 N N . TYR A 1 234 ? -2.166 -3.296 11.110 1.00 97.75 234 TYR A N 1
ATOM 1904 C CA . TYR A 1 234 ? -1.824 -2.380 10.028 1.00 97.75 234 TYR A CA 1
ATOM 1905 C C . TYR A 1 234 ? -2.630 -1.096 10.170 1.00 97.75 234 TYR A C 1
ATOM 1907 O O . TYR A 1 234 ? -3.839 -1.154 10.367 1.00 97.75 234 TYR A O 1
ATOM 1915 N N . LEU A 1 235 ? -1.953 0.048 10.077 1.00 97.25 235 LEU A N 1
ATOM 1916 C CA . LEU A 1 235 ? -2.550 1.375 10.186 1.00 97.25 235 LEU A CA 1
ATOM 1917 C C . LEU A 1 235 ? -2.375 2.128 8.866 1.00 97.25 235 LEU A C 1
ATOM 1919 O O . LEU A 1 235 ? -1.246 2.371 8.444 1.00 97.25 235 LEU A O 1
ATOM 1923 N N . ILE A 1 236 ? -3.478 2.557 8.259 1.00 96.12 236 ILE A N 1
ATOM 1924 C CA . ILE A 1 236 ? -3.480 3.512 7.144 1.00 96.12 236 ILE A CA 1
ATOM 1925 C C . ILE A 1 236 ? -4.196 4.769 7.623 1.00 96.12 236 ILE A C 1
ATOM 1927 O O . ILE A 1 236 ? -5.376 4.712 7.949 1.00 96.12 236 ILE A O 1
ATOM 1931 N N . THR A 1 237 ? -3.490 5.896 7.695 1.00 93.88 237 THR A N 1
ATOM 1932 C CA . THR A 1 237 ? -4.081 7.193 8.055 1.00 93.88 237 THR A CA 1
ATOM 1933 C C . THR A 1 237 ? -3.196 8.353 7.594 1.00 93.88 237 THR A C 1
ATOM 1935 O O . THR A 1 237 ? -2.113 8.141 7.045 1.00 93.88 237 THR A O 1
ATOM 1938 N N . TRP A 1 238 ? -3.636 9.590 7.807 1.00 90.62 238 TRP A N 1
ATOM 1939 C CA . TRP A 1 238 ? -2.840 10.780 7.533 1.00 90.62 238 TRP A CA 1
ATOM 1940 C C . TRP A 1 238 ? -1.636 10.897 8.461 1.00 90.62 238 TRP A C 1
ATOM 1942 O O . TRP A 1 238 ? -1.688 10.567 9.644 1.00 90.62 238 TRP A O 1
ATOM 1952 N N . LEU A 1 239 ? -0.549 11.478 7.947 1.00 90.62 239 LEU A N 1
ATOM 1953 C CA . LEU A 1 239 ? 0.693 11.637 8.711 1.00 90.62 239 LEU A CA 1
ATOM 1954 C C . LEU A 1 239 ? 0.485 12.413 10.022 1.00 90.62 239 LEU A C 1
ATOM 1956 O O . LEU A 1 239 ? 1.091 12.083 11.038 1.00 90.62 239 LEU A O 1
ATOM 1960 N N . LYS A 1 240 ? -0.379 13.434 10.007 1.00 91.00 240 LYS A N 1
ATOM 1961 C CA . LYS A 1 240 ? -0.711 14.204 11.210 1.00 91.00 240 LYS A CA 1
ATOM 1962 C C . LYS A 1 240 ? -1.348 13.303 12.276 1.00 91.00 240 LYS A C 1
ATOM 1964 O O . LYS A 1 240 ? -0.857 13.266 13.401 1.00 91.00 240 LYS A O 1
ATOM 1969 N N . LYS A 1 241 ? -2.375 12.541 11.894 1.00 93.06 241 LYS A N 1
ATOM 1970 C CA . LYS A 1 241 ? -3.096 11.604 12.762 1.00 93.06 241 LYS A CA 1
ATOM 1971 C C . LYS A 1 241 ? -2.189 10.486 13.277 1.00 93.06 241 LYS A C 1
ATOM 1973 O O . LYS A 1 241 ? -2.234 10.150 14.455 1.00 93.06 241 LYS A O 1
ATOM 1978 N N . TYR A 1 242 ? -1.294 9.977 12.429 1.00 93.94 242 TYR A N 1
ATOM 1979 C CA . TYR A 1 242 ? -0.241 9.044 12.832 1.00 93.94 242 TYR A CA 1
ATOM 1980 C C . TYR A 1 242 ? 0.624 9.608 13.972 1.00 93.94 242 TYR A C 1
ATOM 1982 O O . TYR A 1 242 ? 0.844 8.916 14.961 1.00 93.94 242 TYR A O 1
ATOM 1990 N N . HIS A 1 243 ? 1.085 10.860 13.881 1.00 93.31 243 HIS A N 1
ATOM 1991 C CA . HIS A 1 243 ? 1.903 11.469 14.939 1.00 93.31 243 HIS A CA 1
ATOM 1992 C C . HIS A 1 243 ? 1.130 11.732 16.239 1.00 93.31 243 HIS A C 1
ATOM 1994 O O . HIS A 1 243 ? 1.729 11.746 17.314 1.00 93.31 243 HIS A O 1
ATOM 2000 N N . GLU A 1 244 ? -0.178 11.967 16.160 1.00 94.75 244 GLU A N 1
ATOM 2001 C CA . GLU A 1 244 ? -1.050 12.047 17.337 1.00 94.75 244 GLU A CA 1
ATOM 2002 C C . GLU A 1 244 ? -1.139 10.672 18.016 1.00 94.75 244 GLU A C 1
ATOM 2004 O O . GLU A 1 244 ? -0.749 10.538 19.179 1.00 94.75 244 GLU A O 1
ATOM 2009 N N . LEU A 1 245 ? -1.470 9.625 17.249 1.00 94.38 245 LEU A N 1
ATOM 2010 C CA . LEU A 1 245 ? -1.496 8.242 17.730 1.00 94.38 245 LEU A CA 1
ATOM 2011 C C . LEU A 1 245 ? -0.135 7.775 18.265 1.00 94.38 245 LEU A C 1
ATOM 2013 O O . LEU A 1 245 ? -0.079 7.060 19.259 1.00 94.38 245 LEU A O 1
ATOM 2017 N N . GLU A 1 246 ? 0.983 8.188 17.672 1.00 94.19 246 GLU A N 1
ATOM 2018 C CA . GLU A 1 246 ? 2.330 7.876 18.169 1.00 94.19 246 GLU A CA 1
ATOM 2019 C C . GLU A 1 246 ? 2.581 8.442 19.578 1.00 94.19 246 GLU A C 1
ATOM 2021 O O . GLU A 1 246 ? 3.243 7.807 20.401 1.00 94.19 246 GLU A O 1
ATOM 2026 N N . LYS A 1 247 ? 2.056 9.633 19.885 1.00 93.44 247 LYS A N 1
ATOM 2027 C CA . LYS A 1 247 ? 2.152 10.218 21.232 1.00 93.44 247 LYS A CA 1
ATOM 2028 C C . LYS A 1 247 ? 1.215 9.497 22.194 1.00 93.44 247 LYS A C 1
ATOM 2030 O O . LYS A 1 247 ? 1.637 9.093 23.277 1.00 93.44 247 LYS A O 1
ATOM 2035 N N . SER A 1 248 ? -0.024 9.280 21.769 1.00 93.25 248 SER A N 1
ATOM 2036 C CA . SER A 1 248 ? -1.054 8.638 22.580 1.00 93.25 248 SER A CA 1
ATOM 2037 C C . SER A 1 248 ? -0.720 7.177 22.894 1.00 93.25 248 SER A C 1
ATOM 2039 O O . SER A 1 248 ? -0.904 6.730 24.019 1.00 93.25 248 SER A O 1
ATOM 2041 N N . THR A 1 249 ? -0.128 6.429 21.964 1.00 91.44 249 THR A N 1
ATOM 2042 C CA . THR A 1 249 ? 0.320 5.045 22.215 1.00 91.44 249 THR A CA 1
ATOM 2043 C C . THR A 1 249 ? 1.394 4.951 23.298 1.00 91.44 249 THR A C 1
ATOM 2045 O O . THR A 1 249 ? 1.424 3.954 24.015 1.00 91.44 249 THR A O 1
ATOM 2048 N N . LYS A 1 250 ? 2.228 5.982 23.485 1.00 87.81 250 LYS A N 1
ATOM 2049 C CA . LYS A 1 250 ? 3.181 6.053 24.607 1.00 87.81 250 LYS A CA 1
ATOM 2050 C C . LYS A 1 250 ? 2.455 6.333 25.923 1.00 87.81 250 LYS A C 1
ATOM 2052 O O . LYS A 1 250 ? 2.636 5.592 26.883 1.00 87.81 250 LYS A O 1
ATOM 2057 N N . GLN A 1 251 ? 1.560 7.321 25.921 1.00 87.44 251 GLN A N 1
ATOM 2058 C CA . GLN A 1 251 ? 0.762 7.710 27.088 1.00 87.44 251 GLN A CA 1
ATOM 2059 C C . GLN A 1 251 ? -0.147 6.575 27.598 1.00 87.44 251 GLN A C 1
ATOM 2061 O O . GLN A 1 251 ? -0.171 6.281 28.788 1.00 87.44 251 GLN A O 1
ATOM 2066 N N . TYR A 1 252 ? -0.891 5.921 26.704 1.00 82.94 252 TYR A N 1
ATOM 2067 C CA . TYR A 1 252 ? -1.859 4.869 27.044 1.00 82.94 252 TYR A CA 1
ATOM 2068 C C . TYR A 1 252 ? -1.260 3.456 27.024 1.00 82.94 252 TYR A C 1
ATOM 2070 O O . TYR A 1 252 ? -1.917 2.496 27.430 1.00 82.94 252 TYR A O 1
ATOM 2078 N N . GLY A 1 253 ? -0.042 3.297 26.502 1.00 73.25 253 GLY A N 1
ATOM 2079 C CA . GLY A 1 253 ? 0.634 2.004 26.381 1.00 73.25 253 GLY A CA 1
ATOM 2080 C C . GLY A 1 253 ? 1.438 1.594 27.612 1.00 73.25 253 GLY A C 1
ATOM 2081 O O . GLY A 1 253 ? 1.900 0.457 27.651 1.00 73.25 253 GLY A O 1
ATOM 2082 N N . GLY A 1 254 ? 1.605 2.487 28.596 1.00 61.62 254 GLY A N 1
ATOM 2083 C CA . GLY A 1 254 ? 2.350 2.213 29.830 1.00 61.62 254 GLY A CA 1
ATOM 2084 C C . GLY A 1 254 ? 3.871 2.121 29.654 1.00 61.62 254 GLY A C 1
ATOM 2085 O O . GLY A 1 254 ? 4.540 1.586 30.531 1.00 61.62 254 GLY A O 1
ATOM 2086 N N . ASN A 1 255 ? 4.406 2.622 28.536 1.00 52.72 255 ASN A N 1
ATOM 2087 C CA . ASN A 1 255 ? 5.842 2.695 28.264 1.00 52.72 255 ASN A CA 1
ATOM 2088 C C . ASN A 1 255 ? 6.330 4.135 28.504 1.00 52.72 255 ASN A C 1
ATOM 2090 O O . ASN A 1 255 ? 6.588 4.862 27.541 1.00 52.72 255 ASN A O 1
ATOM 2094 N N . GLU A 1 256 ? 6.401 4.545 29.772 1.00 46.12 256 GLU A N 1
ATOM 2095 C CA . GLU A 1 256 ? 7.280 5.649 30.201 1.00 46.12 256 GLU A CA 1
ATOM 2096 C C . GLU A 1 256 ? 8.658 5.104 30.590 1.00 46.12 256 GLU A C 1
ATOM 2098 O O . GLU A 1 256 ? 8.711 4.077 31.308 1.00 46.12 256 GLU A O 1
#

Sequence (256 aa):
VKDKFYDVTMPCPKCNDKIIFDYYNVDNVGKFHCAGCDFSSEDRVDFFAQNVDFSECSFDCNGYRFTVTNKEPFYIFNYALCIAVCTKLGMTNDELQRSFSNFKNISGRMETLKYKTKTLKYIRIKQENPETLQTALDYIAKDETPKILLMGLEELKDFDPYYTNTFYAFDVDFESLKKNNIKHYICFSEAVAYDTANRMIYAGIDKNDISVLPNDSDEAILSELDKFDVDNVYLITWLKKYHELEKSTKQYGGNE

pLDDT: mean 89.27, std 10.16, range [46.12, 98.5]

Mean predicted aligned error: 6.71 Å

Nearest PDB structures (foldseek):
  6fqb-assembly2_B  TM=8.468E-01  e=7.925E-11  Streptococcus pneumoniae
  6fqb-assembly1_A  TM=8.450E-01  e=1.008E-10  Streptococcus pneumoniae
  6fqb-assembly3_C  TM=8.475E-01  e=1.734E-10  Streptococcus pneumoniae
  6fqb-assembly4_D  TM=8.455E-01  e=4.547E-10  Streptococcus pneumoniae
  6vr7-assembly1_A  TM=6.661E-01  e=1.643E-06  Methanothermus fervidus

Secondary structure (DSSP, 8-state):
---STT---PBPTTT-PBEEES--SBTTBS-EEESSSS-B--S--SS--EEEETTTTEEEETTEEEE-S--SHHHHHHHHHHHHHHHHTT--HHHHHHHHHT--PPSSSEEEEEETTEEEEEEPPSTT-HHHHHHHHHHHTT--S-EEEEEE---EE-STTT-EE-HHHHTS--HHHHTS-EEEEEEE-TTTHHHHHHHHHHTT--GGGEEEESS--HHHHHHHHTTS---EEEEEE-HHHHHHHHHHHHHHHT--

Solvent-accessible surface area (backbone atoms only — not comparable to full-atom values): 14652 Å² total; per-residue (Å²): 105,73,92,51,96,71,46,73,87,47,60,30,96,87,80,60,34,54,49,44,55,76,39,69,76,47,86,88,44,55,52,36,37,33,77,76,55,91,58,53,60,77,94,76,64,92,58,50,75,41,82,72,35,73,88,73,22,27,32,32,40,79,96,39,79,42,55,45,73,68,60,57,71,73,46,54,56,54,51,38,52,49,49,50,55,41,45,76,72,70,50,51,70,72,56,51,40,57,51,34,70,67,54,72,80,79,84,82,45,73,46,77,48,68,39,66,86,27,41,37,38,35,44,52,53,70,88,71,36,26,64,46,45,38,54,50,51,54,53,59,40,68,50,73,61,68,24,33,43,37,36,36,53,69,70,45,77,51,68,87,80,68,48,72,45,59,61,32,69,66,58,40,75,57,67,61,48,78,77,30,48,58,74,37,35,39,22,23,16,65,86,32,7,64,58,55,46,50,46,43,40,76,66,68,46,62,67,89,43,47,47,73,38,73,37,76,50,57,66,58,55,51,56,58,55,66,75,49,100,59,41,40,32,40,34,36,40,50,72,70,59,48,56,50,44,59,51,46,29,37,72,75,31,74,64,126

Radius of gyration: 20.69 Å; Cα contacts (8 Å, |Δi|>4): 417; chains: 1; bounding box: 52×41×63 Å